Protein AF-A0A844GZ35-F1 (afdb_monomer_lite)

Foldseek 3Di:
DDDDDDDDDDDDDDDDDDDDDDDDDDDDDDDDDDDDDPDPPPPDPVNVCVVDDPVVNLVVLVVVLVVLVVLLVVLLVQLVVLLVVLVVLQVVLPPDDQQDPVVDPDPVVSVVSNVVNVVSNVVSVVSSVVSNVRSVVSNVSSVVSVVVSQVSLVVLVVVLVVVVCVVDVCQCVQLVPPLQLADPLNLSLLSNDPNSSVLSNVSSVVSVVSVVLSPDDSVVSSVVSVVVSCVSPPDDPDDDDPDDDDDDPDPPPDPPDDDLVPDDPVRNVVCVVVPDDD

Structure (mmCIF, N/CA/C/O backbone):
data_AF-A0A844GZ35-F1
#
_entry.id   AF-A0A844GZ35-F1
#
loop_
_atom_site.group_PDB
_atom_site.id
_atom_site.type_symbol
_atom_site.label_atom_id
_atom_site.label_alt_id
_atom_site.label_comp_id
_atom_site.label_asym_id
_atom_site.label_entity_id
_atom_site.label_seq_id
_atom_site.pdbx_PDB_ins_code
_atom_site.Cartn_x
_atom_site.Cartn_y
_atom_site.Cartn_z
_atom_site.occupancy
_atom_site.B_iso_or_equiv
_atom_site.auth_seq_id
_atom_site.auth_comp_id
_atom_site.auth_asym_id
_atom_site.auth_atom_id
_atom_site.pdbx_PDB_model_num
ATOM 1 N N . MET A 1 1 ? 52.529 -53.561 0.728 1.00 40.06 1 MET A N 1
ATOM 2 C CA . MET A 1 1 ? 53.615 -52.584 0.539 1.00 40.06 1 MET A CA 1
ATOM 3 C C . MET A 1 1 ? 53.073 -51.247 1.054 1.00 40.06 1 MET A C 1
ATOM 5 O O . MET A 1 1 ? 52.720 -50.405 0.245 1.00 40.06 1 MET A O 1
ATOM 9 N N . SER A 1 2 ? 52.631 -51.123 2.309 1.00 38.38 2 SER A N 1
ATOM 10 C CA . SER A 1 2 ? 53.328 -51.328 3.599 1.00 38.38 2 SER A CA 1
ATOM 11 C C . SER A 1 2 ? 54.321 -50.204 3.909 1.00 38.38 2 SER A C 1
ATOM 13 O O . SER A 1 2 ? 55.068 -49.826 3.012 1.00 38.38 2 SER A O 1
ATOM 15 N N . ASP A 1 3 ? 54.278 -49.778 5.179 1.00 41.09 3 ASP A N 1
ATOM 16 C CA . ASP A 1 3 ? 55.077 -48.788 5.932 1.00 41.09 3 ASP A CA 1
ATOM 17 C C . ASP A 1 3 ? 54.445 -47.379 5.959 1.00 41.09 3 ASP A C 1
ATOM 19 O O . ASP A 1 3 ? 54.485 -46.653 4.971 1.00 41.09 3 ASP A O 1
ATOM 23 N N . GLU A 1 4 ? 53.701 -46.928 6.982 1.00 42.31 4 GLU A N 1
ATOM 24 C CA . GLU A 1 4 ? 53.695 -47.151 8.450 1.00 42.31 4 GLU A CA 1
ATOM 25 C C . GLU A 1 4 ? 54.889 -46.523 9.193 1.00 42.31 4 GLU A C 1
ATOM 27 O O . GLU A 1 4 ? 56.002 -47.026 9.107 1.00 42.31 4 GLU A O 1
ATOM 32 N N . GLN A 1 5 ? 54.623 -45.404 9.890 1.00 41.25 5 GLN A N 1
ATOM 33 C CA . GLN A 1 5 ? 55.111 -44.993 11.228 1.00 41.25 5 GLN A CA 1
ATOM 34 C C . GLN A 1 5 ? 54.713 -43.516 11.450 1.00 41.25 5 GLN A C 1
ATOM 36 O O . GLN A 1 5 ? 55.177 -42.627 10.744 1.00 41.25 5 GLN A O 1
ATOM 41 N N . GLU A 1 6 ? 53.635 -43.221 12.185 1.00 37.53 6 GLU A N 1
ATOM 42 C CA . GLU A 1 6 ? 53.564 -43.056 13.655 1.00 37.53 6 GLU A CA 1
ATOM 43 C C . GLU A 1 6 ? 54.530 -42.006 14.225 1.00 37.53 6 GLU A C 1
ATOM 45 O O . GLU A 1 6 ? 55.741 -42.178 14.189 1.00 37.53 6 GLU A O 1
ATOM 50 N N . LEU A 1 7 ? 53.977 -40.951 14.833 1.00 35.09 7 LEU A N 1
ATOM 51 C CA . LEU A 1 7 ? 53.997 -40.792 16.292 1.00 35.09 7 LEU A CA 1
ATOM 52 C C . LEU A 1 7 ? 52.935 -39.759 16.719 1.00 35.09 7 LEU A C 1
ATOM 54 O O . LEU A 1 7 ? 52.868 -38.650 16.193 1.00 35.09 7 LEU A O 1
ATOM 58 N N . ALA A 1 8 ? 52.096 -40.173 17.665 1.00 40.62 8 ALA A N 1
ATOM 59 C CA . ALA A 1 8 ? 51.063 -39.392 18.343 1.00 40.62 8 ALA A CA 1
ATOM 60 C C . ALA A 1 8 ? 51.540 -39.043 19.795 1.00 40.62 8 ALA A C 1
ATOM 62 O O . ALA A 1 8 ? 52.751 -38.975 19.994 1.00 40.62 8 ALA A O 1
ATOM 63 N N . PRO A 1 9 ? 50.683 -38.760 20.802 1.00 52.12 9 PRO A N 1
ATOM 64 C CA . PRO A 1 9 ? 50.565 -37.448 21.459 1.00 52.12 9 PRO A CA 1
ATOM 65 C C . PRO A 1 9 ? 50.787 -37.469 23.002 1.00 52.12 9 PRO A C 1
ATOM 67 O O . PRO A 1 9 ? 50.859 -38.527 23.613 1.00 52.12 9 PRO A O 1
ATOM 70 N N . GLU A 1 10 ? 50.798 -36.304 23.660 1.00 34.19 10 GLU A N 1
ATOM 71 C CA . GLU A 1 10 ? 50.572 -36.132 25.118 1.00 34.19 10 GLU A CA 1
ATOM 72 C C . GLU A 1 10 ? 49.546 -34.989 25.285 1.00 34.19 10 GLU A C 1
ATOM 74 O O . GLU A 1 10 ? 49.694 -33.951 24.644 1.00 34.19 10 GLU A O 1
ATOM 79 N N . ALA A 1 11 ? 48.368 -35.148 25.909 1.00 32.75 11 ALA A N 1
ATOM 80 C CA . ALA A 1 11 ? 48.068 -35.449 27.322 1.00 32.75 11 ALA A CA 1
ATOM 81 C C . ALA A 1 11 ? 48.634 -34.371 28.282 1.00 32.75 11 ALA A C 1
ATOM 83 O O . ALA A 1 11 ? 49.818 -34.089 28.249 1.00 32.75 11 ALA A O 1
ATOM 84 N N . GLY A 1 12 ? 47.869 -33.713 29.158 1.00 30.12 12 GLY A N 1
ATOM 85 C CA . GLY A 1 12 ? 46.471 -33.906 29.527 1.00 30.12 12 GLY A CA 1
ATOM 86 C C . GLY A 1 12 ? 45.956 -32.899 30.573 1.00 30.12 12 GLY A C 1
ATOM 87 O O . GLY A 1 12 ? 46.656 -31.964 30.945 1.00 30.12 12 GLY A O 1
ATOM 88 N N . GLN A 1 13 ? 44.728 -33.200 31.024 1.00 31.34 13 GLN A N 1
ATOM 89 C CA . GLN A 1 13 ? 44.029 -32.841 32.280 1.00 31.34 13 GLN A CA 1
ATOM 90 C C . GLN A 1 13 ? 43.718 -31.351 32.535 1.00 31.34 13 GLN A C 1
ATOM 92 O O . GLN A 1 13 ? 44.612 -30.526 32.646 1.00 31.34 13 GLN A O 1
ATOM 97 N N . GLU A 1 14 ? 42.460 -30.882 32.518 1.00 33.00 14 GLU A N 1
ATOM 98 C CA . GLU A 1 14 ? 41.252 -31.265 33.294 1.00 33.00 14 GLU A CA 1
ATOM 99 C C . GLU A 1 14 ? 41.403 -30.975 34.799 1.00 33.00 14 GLU A C 1
ATOM 101 O O . GLU A 1 14 ? 42.238 -31.604 35.433 1.00 33.00 14 GLU A O 1
ATOM 106 N N . VAL A 1 15 ? 40.616 -30.031 35.354 1.00 33.53 15 VAL A N 1
ATOM 107 C CA . VAL A 1 15 ? 39.631 -30.268 36.440 1.00 33.53 15 VAL A CA 1
ATOM 108 C C . VAL A 1 15 ? 38.885 -28.984 36.894 1.00 33.53 15 VAL A C 1
ATOM 110 O O . VAL A 1 15 ? 39.508 -27.971 37.190 1.00 33.53 15 VAL A O 1
ATOM 113 N N . VAL A 1 16 ? 37.547 -29.124 36.985 1.00 32.06 16 VAL A N 1
ATOM 114 C CA . VAL A 1 16 ? 36.554 -28.652 38.001 1.00 32.06 16 VAL A CA 1
ATOM 115 C C . VAL A 1 16 ? 36.448 -27.153 38.357 1.00 32.06 16 VAL A C 1
ATOM 117 O O . VAL A 1 16 ? 37.417 -26.520 38.741 1.00 32.06 16 VAL A O 1
ATOM 120 N N . ALA A 1 17 ? 35.315 -26.468 38.150 1.00 28.69 17 ALA A N 1
ATOM 121 C CA . ALA A 1 17 ? 33.963 -26.586 38.736 1.00 28.69 17 ALA A CA 1
ATOM 122 C C . ALA A 1 17 ? 33.795 -25.955 40.143 1.00 28.69 17 ALA A C 1
ATOM 124 O O . ALA A 1 17 ? 34.387 -26.417 41.109 1.00 28.69 17 ALA A O 1
ATOM 125 N N . ASP A 1 18 ? 32.889 -24.965 40.173 1.00 28.59 18 ASP A N 1
ATOM 126 C CA . ASP A 1 18 ? 31.963 -24.536 41.239 1.00 28.59 18 ASP A CA 1
ATOM 127 C C . ASP A 1 18 ? 32.493 -23.942 42.564 1.00 28.59 18 ASP A C 1
ATOM 129 O O . ASP A 1 18 ? 33.225 -24.593 43.302 1.00 28.59 18 ASP A O 1
ATOM 133 N N . ALA A 1 19 ? 32.044 -22.720 42.896 1.00 30.09 19 ALA A N 1
ATOM 134 C CA . ALA A 1 19 ? 31.401 -22.384 44.180 1.00 30.09 19 ALA A CA 1
ATOM 135 C C . ALA A 1 19 ? 31.157 -20.867 44.346 1.00 30.09 19 ALA A C 1
ATOM 137 O O . ALA A 1 19 ? 31.882 -20.010 43.846 1.00 30.09 19 ALA A O 1
ATOM 138 N N . GLN A 1 20 ? 30.084 -20.580 45.075 1.00 27.53 20 GLN A N 1
ATOM 139 C CA . GLN A 1 20 ? 29.335 -19.336 45.215 1.00 27.53 20 GLN A CA 1
ATOM 140 C C . GLN A 1 20 ? 29.938 -18.274 46.164 1.00 27.53 20 GLN A C 1
ATOM 142 O O . GLN A 1 20 ? 30.692 -18.587 47.076 1.00 27.53 20 GLN A O 1
ATOM 147 N N . ALA A 1 21 ? 29.399 -17.054 46.005 1.00 27.95 21 ALA A N 1
ATOM 148 C CA . ALA A 1 21 ? 29.014 -16.070 47.032 1.00 27.95 21 ALA A CA 1
ATOM 149 C C . ALA A 1 21 ? 30.080 -15.420 47.941 1.00 27.95 21 ALA A C 1
ATOM 151 O O . ALA A 1 21 ? 30.642 -16.052 48.827 1.00 27.95 21 ALA A O 1
ATOM 152 N N . ALA A 1 22 ? 30.174 -14.086 47.853 1.00 29.62 22 ALA A N 1
ATOM 153 C CA . ALA A 1 22 ? 30.313 -13.211 49.021 1.00 29.62 22 ALA A CA 1
ATOM 154 C C . ALA A 1 22 ? 29.845 -11.782 48.689 1.00 29.62 22 ALA A C 1
ATOM 156 O O . ALA A 1 22 ? 30.236 -11.191 47.684 1.00 29.62 22 ALA A O 1
ATOM 157 N N . GLU A 1 23 ? 28.972 -11.266 49.547 1.00 29.34 23 GLU A N 1
ATOM 158 C CA . GLU A 1 23 ? 28.379 -9.933 49.541 1.00 29.34 23 GLU A CA 1
ATOM 159 C C . GLU A 1 23 ? 29.385 -8.815 49.865 1.00 29.34 23 GLU A C 1
ATOM 161 O O . GLU A 1 23 ? 30.316 -8.999 50.643 1.00 29.34 23 GLU A O 1
ATOM 166 N N . GLY A 1 24 ? 29.074 -7.613 49.366 1.00 26.52 24 GLY A N 1
ATOM 167 C CA . GLY A 1 24 ? 29.067 -6.394 50.177 1.00 26.52 24 GLY A CA 1
ATOM 168 C C . GLY A 1 24 ? 30.387 -5.651 50.384 1.00 26.52 24 GLY A C 1
ATOM 169 O O . GLY A 1 24 ? 31.142 -5.956 51.297 1.00 26.52 24 GLY A O 1
ATOM 170 N N . GLN A 1 25 ? 30.548 -4.519 49.689 1.00 29.70 25 GLN A N 1
ATOM 171 C CA . GLN A 1 25 ? 30.988 -3.295 50.368 1.00 29.70 25 GLN A CA 1
ATOM 172 C C . GLN A 1 25 ? 30.603 -2.028 49.598 1.00 29.70 25 GLN A C 1
ATOM 174 O O . GLN A 1 25 ? 31.084 -1.741 48.506 1.00 29.70 25 GLN A O 1
ATOM 179 N N . VAL A 1 26 ? 29.718 -1.269 50.240 1.00 30.27 26 VAL A N 1
ATOM 180 C CA . VAL A 1 26 ? 29.340 0.110 49.942 1.00 30.27 26 VAL A CA 1
ATOM 181 C C . VAL A 1 26 ? 30.535 1.017 50.249 1.00 30.27 26 VAL A C 1
ATOM 183 O O . VAL A 1 26 ? 31.066 0.975 51.360 1.00 30.27 26 VAL A O 1
ATOM 186 N N . LYS A 1 27 ? 30.932 1.866 49.297 1.00 32.00 27 LYS A N 1
ATOM 187 C CA . LYS A 1 27 ? 31.680 3.094 49.586 1.00 32.00 27 LYS A CA 1
ATOM 188 C C . LYS A 1 27 ? 31.046 4.268 48.858 1.00 32.00 27 LYS A C 1
ATOM 190 O O . LYS A 1 27 ? 31.194 4.446 47.656 1.00 32.00 27 LYS A O 1
ATOM 195 N N . ASP A 1 28 ? 30.332 5.017 49.679 1.00 29.22 28 ASP A N 1
ATOM 196 C CA . ASP A 1 28 ? 29.976 6.416 49.557 1.00 29.22 28 ASP A CA 1
ATOM 197 C C . ASP A 1 28 ? 31.207 7.269 49.199 1.00 29.22 28 ASP A C 1
ATOM 199 O O . ASP A 1 28 ? 32.216 7.240 49.910 1.00 29.22 28 ASP A O 1
ATOM 203 N N . GLN A 1 29 ? 31.128 8.001 48.088 1.00 31.69 29 GLN A N 1
ATOM 204 C CA . GLN A 1 29 ? 31.911 9.211 47.849 1.00 31.69 29 GLN A CA 1
ATOM 205 C C . GLN A 1 29 ? 31.022 10.229 47.139 1.00 31.69 29 GLN A C 1
ATOM 207 O O . GLN A 1 29 ? 30.899 10.255 45.917 1.00 31.69 29 GLN A O 1
ATOM 212 N N . THR A 1 30 ? 30.408 11.067 47.963 1.00 26.38 30 THR A N 1
ATOM 213 C CA . THR A 1 30 ? 29.917 12.399 47.636 1.00 26.38 30 THR A CA 1
ATOM 214 C C . THR A 1 30 ? 31.029 13.210 46.972 1.00 26.38 30 THR A C 1
ATOM 216 O O . THR A 1 30 ? 32.065 13.471 47.583 1.00 26.38 30 THR A O 1
ATOM 219 N N . ALA A 1 31 ? 30.798 13.632 45.734 1.00 30.70 31 ALA A N 1
ATOM 220 C CA . ALA A 1 31 ? 31.468 14.774 45.135 1.00 30.70 31 ALA A CA 1
ATOM 221 C C . ALA A 1 31 ? 30.366 15.734 44.684 1.00 30.70 31 ALA A C 1
ATOM 223 O O . ALA A 1 31 ? 29.661 15.484 43.709 1.00 30.70 31 ALA A O 1
ATOM 224 N N . GLU A 1 32 ? 30.180 16.788 45.473 1.00 32.50 32 GLU A N 1
ATOM 225 C CA . GLU A 1 32 ? 29.513 18.004 45.032 1.00 32.50 32 GLU A CA 1
ATOM 226 C C . GLU A 1 32 ? 30.342 18.598 43.889 1.00 32.50 32 GLU A C 1
ATOM 228 O O . GLU A 1 32 ? 31.521 18.894 44.075 1.00 32.50 32 GLU A O 1
ATOM 233 N N . ASP A 1 33 ? 29.728 18.792 42.725 1.00 29.11 33 ASP A N 1
ATOM 234 C CA . ASP A 1 33 ? 30.135 19.869 41.832 1.00 29.11 33 ASP A CA 1
ATOM 235 C C . ASP A 1 33 ? 28.875 20.543 41.290 1.00 29.11 33 ASP A C 1
ATOM 237 O O . ASP A 1 33 ? 28.073 19.957 40.558 1.00 29.11 33 ASP A O 1
ATOM 241 N N . GLN A 1 34 ? 28.670 21.772 41.752 1.00 34.56 34 GLN A N 1
ATOM 242 C CA . GLN A 1 34 ? 27.693 22.695 41.212 1.00 34.56 34 GLN A CA 1
ATOM 243 C C . GLN A 1 34 ? 28.255 23.236 39.903 1.00 34.56 34 GLN A C 1
ATOM 245 O O . GLN A 1 34 ? 29.207 24.012 39.909 1.00 34.56 34 GLN A O 1
ATOM 250 N N . THR A 1 35 ? 27.616 22.912 38.786 1.00 28.70 35 THR A N 1
ATOM 251 C CA . THR A 1 35 ? 27.688 23.764 37.600 1.00 28.70 35 THR A CA 1
ATOM 252 C C . THR A 1 35 ? 26.280 24.156 37.193 1.00 28.70 35 THR A C 1
ATOM 254 O O . THR A 1 35 ? 25.503 23.377 36.651 1.00 28.70 35 THR A O 1
ATOM 257 N N . ASP A 1 36 ? 25.970 25.397 37.556 1.00 40.66 36 ASP A N 1
ATOM 258 C CA . ASP A 1 36 ? 24.891 26.209 37.024 1.00 40.66 36 ASP A CA 1
ATOM 259 C C . ASP A 1 36 ? 25.068 26.301 35.503 1.00 40.66 36 ASP A C 1
ATOM 261 O O . ASP A 1 36 ? 26.089 26.775 34.995 1.00 40.66 36 ASP A O 1
ATOM 265 N N . GLY A 1 37 ? 24.102 25.750 34.785 1.00 32.12 37 GLY A N 1
ATOM 266 C CA . GLY A 1 37 ? 24.110 25.613 33.341 1.00 32.12 37 GLY A CA 1
ATOM 267 C C . GLY A 1 37 ? 22.676 25.467 32.882 1.00 32.12 37 GLY A C 1
ATOM 268 O O . GLY A 1 37 ? 22.205 24.358 32.656 1.00 32.12 37 GLY A O 1
ATOM 269 N N . GLU A 1 38 ? 21.983 26.600 32.793 1.00 44.34 38 GLU A N 1
ATOM 270 C CA . GLU A 1 38 ? 20.655 26.722 32.202 1.00 44.34 38 GLU A CA 1
ATOM 271 C C . GLU A 1 38 ? 20.724 26.297 30.725 1.00 44.34 38 GLU A C 1
ATOM 273 O O . GLU A 1 38 ? 20.999 27.088 29.821 1.00 44.34 38 GLU A O 1
ATOM 278 N N . GLN A 1 39 ? 20.557 24.995 30.492 1.00 37.84 39 GLN A N 1
ATOM 279 C CA . GLN A 1 39 ? 20.203 24.439 29.196 1.00 37.84 39 GLN A CA 1
ATOM 280 C C . GLN A 1 39 ? 18.684 24.564 29.035 1.00 37.84 39 GLN A C 1
ATOM 282 O O . GLN A 1 39 ? 17.955 24.355 30.004 1.00 37.84 39 GLN A O 1
ATOM 287 N N . PRO A 1 40 ? 18.177 24.900 27.838 1.00 44.78 40 PRO A N 1
ATOM 288 C CA . PRO A 1 40 ? 16.746 24.841 27.600 1.00 44.78 40 PRO A CA 1
ATOM 289 C C . PRO A 1 40 ? 16.291 23.395 27.811 1.00 44.78 40 PRO A C 1
ATOM 291 O O . PRO A 1 40 ? 16.909 22.486 27.257 1.00 44.78 40 PRO A O 1
ATOM 294 N N . ASP A 1 41 ? 15.222 23.203 28.587 1.00 48.06 41 ASP A N 1
ATOM 295 C CA . ASP A 1 41 ? 14.501 21.935 28.719 1.00 48.06 41 ASP A CA 1
ATOM 296 C C . ASP A 1 41 ? 13.992 21.482 27.335 1.00 48.06 41 ASP A C 1
ATOM 298 O O . ASP A 1 41 ? 12.830 21.674 26.964 1.00 48.06 41 ASP A O 1
ATOM 302 N N . GLU A 1 42 ? 14.856 20.864 26.531 1.00 51.66 42 GLU A N 1
ATOM 303 C CA . GLU A 1 42 ? 14.425 19.945 25.487 1.00 51.66 42 GLU A CA 1
ATOM 304 C C . GLU A 1 42 ? 13.986 18.657 26.180 1.00 51.66 42 GLU A C 1
ATOM 306 O O . GLU A 1 42 ? 14.703 17.660 26.225 1.00 51.66 42 GLU A O 1
ATOM 311 N N . GLU A 1 43 ? 12.775 18.692 26.744 1.00 54.03 43 GLU A N 1
ATOM 312 C CA . GLU A 1 43 ? 12.067 17.480 27.140 1.00 54.03 43 GLU A CA 1
ATOM 313 C C . GLU A 1 43 ? 12.125 16.480 25.985 1.00 54.03 43 GLU A C 1
ATOM 315 O O . GLU A 1 43 ? 11.677 16.773 24.861 1.00 54.03 43 GLU A O 1
ATOM 320 N N . SER A 1 44 ? 12.668 15.299 26.284 1.00 68.31 44 SER A N 1
ATOM 321 C CA . SER A 1 44 ? 12.725 14.193 25.337 1.00 68.31 44 SER A CA 1
ATOM 322 C C . SER A 1 44 ? 11.318 13.875 24.820 1.00 68.31 44 SER A C 1
ATOM 324 O O . SER A 1 44 ? 10.323 14.013 25.539 1.00 68.31 44 SER A O 1
ATOM 326 N N . GLU A 1 45 ? 11.212 13.424 23.568 1.00 67.75 45 GLU A N 1
ATOM 327 C CA . GLU A 1 45 ? 9.929 13.006 22.981 1.00 67.75 45 GLU A CA 1
ATOM 328 C C . GLU A 1 45 ? 9.191 11.995 23.881 1.00 67.75 45 GLU A C 1
ATOM 330 O O . GLU A 1 45 ? 7.967 12.038 23.992 1.00 67.75 45 GLU A O 1
ATOM 335 N N . ASP A 1 46 ? 9.919 11.145 24.613 1.00 62.44 46 ASP A N 1
ATOM 336 C CA . ASP A 1 46 ? 9.340 10.189 25.560 1.00 62.44 46 ASP A CA 1
ATOM 337 C C . ASP A 1 46 ? 8.768 10.827 26.838 1.00 62.44 46 ASP A C 1
ATOM 339 O O . ASP A 1 46 ? 7.787 10.319 27.389 1.00 62.44 46 ASP A O 1
ATOM 343 N N . GLU A 1 47 ? 9.312 11.948 27.313 1.00 62.72 47 GLU A N 1
ATOM 344 C CA . GLU A 1 47 ? 8.735 12.693 28.440 1.00 62.72 47 GLU A CA 1
ATOM 345 C C . GLU A 1 47 ? 7.487 13.475 28.029 1.00 62.72 47 GLU A C 1
ATOM 347 O O . GLU A 1 47 ? 6.482 13.432 28.748 1.00 62.72 47 GLU A O 1
ATOM 352 N N . LYS A 1 48 ? 7.489 14.080 26.835 1.00 67.00 48 LYS A N 1
ATOM 353 C CA . LYS A 1 48 ? 6.291 14.711 26.254 1.00 67.00 48 LYS A CA 1
ATOM 354 C C . LYS A 1 48 ? 5.171 13.688 26.068 1.00 67.00 48 LYS A C 1
ATOM 356 O O . LYS A 1 48 ? 4.044 13.912 26.510 1.00 67.00 48 LYS A O 1
ATOM 361 N N . ARG A 1 49 ? 5.502 12.497 25.551 1.00 65.00 49 ARG A N 1
ATOM 362 C CA . ARG A 1 49 ? 4.577 11.354 25.414 1.00 65.00 49 ARG A CA 1
ATOM 363 C C . ARG A 1 49 ? 3.903 10.949 26.721 1.00 65.00 49 ARG A C 1
ATOM 365 O O . ARG A 1 49 ? 2.752 10.522 26.696 1.00 65.00 49 ARG A O 1
ATOM 372 N N . ARG A 1 50 ? 4.595 11.055 27.859 1.00 63.88 50 ARG A N 1
ATOM 373 C CA . ARG A 1 50 ? 4.045 10.689 29.177 1.00 63.88 50 ARG A CA 1
ATOM 374 C C . ARG A 1 50 ? 3.099 11.745 29.748 1.00 63.88 50 ARG A C 1
ATOM 376 O O . ARG A 1 50 ? 2.234 11.391 30.546 1.00 63.88 50 ARG A O 1
ATOM 383 N N . LYS A 1 51 ? 3.256 13.013 29.354 1.00 70.19 51 LYS A N 1
ATOM 384 C CA . LYS A 1 51 ? 2.436 14.143 29.825 1.00 70.19 51 LYS A CA 1
ATOM 385 C C . LYS A 1 51 ? 1.191 14.391 28.963 1.00 70.19 51 LYS A C 1
ATOM 387 O O . LYS A 1 51 ? 0.251 15.028 29.432 1.00 70.19 51 LYS A O 1
ATOM 392 N N . GLU A 1 52 ? 1.162 13.868 27.739 1.00 76.31 52 GLU A N 1
ATOM 393 C CA . GLU A 1 52 ? 0.030 13.986 26.813 1.00 76.31 52 GLU A CA 1
ATOM 394 C C . GLU A 1 52 ? -1.223 13.223 27.265 1.00 76.31 52 GLU A C 1
ATOM 396 O O . GLU A 1 52 ? -1.183 12.084 27.752 1.00 76.31 52 GLU A O 1
ATOM 401 N N . SER A 1 53 ? -2.385 13.825 27.003 1.00 83.00 53 SER A N 1
ATOM 402 C CA . SER A 1 53 ? -3.669 13.161 27.202 1.00 83.00 53 SER A CA 1
ATOM 403 C C . SER A 1 53 ? -3.817 11.940 26.280 1.00 83.00 53 SER A C 1
ATOM 405 O O . SER A 1 53 ? -3.245 11.864 25.192 1.00 83.00 53 SER A O 1
ATOM 407 N N . ALA A 1 54 ? -4.645 10.967 26.677 1.00 78.88 54 ALA A N 1
ATOM 408 C CA . ALA A 1 54 ? -4.906 9.778 25.855 1.00 78.88 54 ALA A CA 1
ATOM 409 C C . ALA A 1 54 ? -5.443 10.119 24.449 1.00 78.88 54 ALA A C 1
ATOM 411 O O . ALA A 1 54 ? -5.228 9.360 23.508 1.00 78.88 54 ALA A O 1
ATOM 412 N N . LYS A 1 55 ? -6.127 11.261 24.301 1.00 80.25 55 LYS A N 1
ATOM 413 C CA . LYS A 1 55 ? -6.628 11.741 23.012 1.00 80.25 55 LYS A CA 1
ATOM 414 C C . LYS A 1 55 ? -5.496 12.267 22.125 1.00 80.25 55 LYS A C 1
ATOM 416 O O . LYS A 1 55 ? -5.412 11.857 20.975 1.00 80.25 55 LYS A O 1
ATOM 421 N N . GLU A 1 56 ? -4.615 13.109 22.660 1.00 86.81 56 GLU A N 1
ATOM 422 C CA . GLU A 1 56 ? -3.473 13.660 21.909 1.00 86.81 56 GLU A CA 1
ATOM 423 C C . GLU A 1 56 ? -2.533 12.558 21.419 1.00 86.81 56 GLU A C 1
ATOM 425 O O . GLU A 1 56 ? -2.138 12.566 20.254 1.00 86.81 56 GLU A O 1
ATOM 430 N N . ARG A 1 57 ? -2.266 11.549 22.261 1.00 82.44 57 ARG A N 1
ATOM 431 C CA . ARG A 1 57 ? -1.472 10.377 21.863 1.00 82.44 57 ARG A CA 1
ATOM 432 C C . ARG A 1 57 ? -2.080 9.654 20.660 1.00 82.44 57 ARG A C 1
ATOM 434 O O . ARG A 1 57 ? -1.376 9.381 19.692 1.00 82.44 57 ARG A O 1
ATOM 441 N N . ARG A 1 58 ? -3.393 9.394 20.693 1.00 80.75 58 ARG A N 1
ATOM 442 C CA . ARG A 1 58 ? -4.116 8.736 19.590 1.00 80.75 58 ARG A CA 1
ATOM 443 C C . ARG A 1 58 ? -4.098 9.574 18.313 1.00 80.75 58 ARG A C 1
ATOM 445 O O . ARG A 1 58 ? -3.831 9.034 17.243 1.00 80.75 58 ARG A O 1
ATOM 452 N N . ASP A 1 59 ? -4.346 10.879 18.420 1.00 87.81 59 ASP A N 1
ATOM 453 C CA . ASP A 1 59 ? -4.360 11.789 17.270 1.00 87.81 59 ASP A CA 1
ATOM 454 C C . ASP A 1 59 ? -2.968 11.877 16.612 1.00 87.81 59 ASP A C 1
ATOM 456 O O . ASP A 1 59 ? -2.856 11.817 15.383 1.00 87.81 59 ASP A O 1
ATOM 460 N N . ARG A 1 60 ? -1.891 11.930 17.409 1.00 88.56 60 ARG A N 1
ATOM 461 C CA . ARG A 1 60 ? -0.511 11.901 16.901 1.00 88.56 60 ARG A CA 1
ATOM 462 C C . ARG A 1 60 ? -0.186 10.581 16.215 1.00 88.56 60 ARG A C 1
ATOM 464 O O . ARG A 1 60 ? 0.341 10.597 15.104 1.00 88.56 60 ARG A O 1
ATOM 471 N N . ASP A 1 61 ? -0.478 9.452 16.854 1.00 86.50 61 ASP A N 1
ATOM 472 C CA . ASP A 1 61 ? -0.163 8.138 16.293 1.00 86.50 61 ASP A CA 1
ATOM 473 C C . ASP A 1 61 ? -0.921 7.907 14.978 1.00 86.50 61 ASP A C 1
ATOM 475 O O . ASP A 1 61 ? -0.365 7.377 14.015 1.00 86.50 61 ASP A O 1
ATOM 479 N N . LYS A 1 62 ? -2.167 8.389 14.893 1.00 88.69 62 LYS A N 1
ATOM 480 C CA . LYS A 1 62 ? -2.955 8.399 13.658 1.00 88.69 62 LYS A CA 1
ATOM 481 C C . LYS A 1 62 ? -2.303 9.246 12.568 1.00 88.69 62 LYS A C 1
ATOM 483 O O . LYS A 1 62 ? -2.166 8.784 11.437 1.00 88.69 62 LYS A O 1
ATOM 488 N N . ALA A 1 63 ? -1.866 10.461 12.898 1.00 92.50 63 ALA A N 1
ATOM 489 C CA . ALA A 1 63 ? -1.154 11.323 11.957 1.00 92.50 63 ALA A CA 1
ATOM 490 C C . ALA A 1 63 ? 0.186 10.712 11.511 1.00 92.50 63 ALA A C 1
ATOM 492 O O . ALA A 1 63 ? 0.595 10.873 10.362 1.00 92.50 63 ALA A O 1
ATOM 493 N N . TYR A 1 64 ? 0.876 9.997 12.400 1.00 91.94 64 TYR A N 1
ATOM 494 C CA . TYR A 1 64 ? 2.113 9.296 12.073 1.00 91.94 64 TYR A CA 1
ATOM 495 C C . TYR A 1 64 ? 1.873 8.119 11.120 1.00 91.94 64 TYR A C 1
ATOM 497 O O . TYR A 1 64 ? 2.519 8.051 10.077 1.00 91.94 64 TYR A O 1
ATOM 505 N N . LYS A 1 65 ? 0.880 7.264 11.398 1.00 90.94 65 LYS A N 1
ATOM 506 C CA . LYS A 1 65 ? 0.463 6.196 10.474 1.00 90.94 65 LYS A CA 1
ATOM 507 C C . LYS A 1 65 ? 0.045 6.736 9.109 1.00 90.94 65 LYS A C 1
ATOM 509 O O . LYS A 1 65 ? 0.405 6.154 8.093 1.00 90.94 65 LYS A O 1
ATOM 514 N N . GLN A 1 66 ? -0.698 7.845 9.073 1.00 92.88 66 GLN A N 1
ATOM 515 C CA . GLN A 1 66 ? -1.110 8.455 7.808 1.00 92.88 66 GLN A CA 1
ATOM 516 C C . GLN A 1 66 ? 0.101 8.902 6.983 1.00 92.88 66 GLN A C 1
ATOM 518 O O . GLN A 1 66 ? 0.157 8.605 5.796 1.00 92.88 66 GLN A O 1
ATOM 523 N N . ARG A 1 67 ? 1.096 9.535 7.617 1.00 95.56 67 ARG A N 1
ATOM 524 C CA . ARG A 1 67 ? 2.343 9.916 6.940 1.00 95.56 67 ARG A CA 1
ATOM 525 C C . ARG A 1 67 ? 3.081 8.710 6.368 1.00 95.56 67 ARG A C 1
ATOM 527 O O . ARG A 1 67 ? 3.469 8.758 5.210 1.00 95.56 67 ARG A O 1
ATOM 534 N N . LEU A 1 68 ? 3.201 7.621 7.129 1.00 94.44 68 LEU A N 1
ATOM 535 C CA . LEU A 1 68 ? 3.826 6.387 6.636 1.00 94.44 68 LEU A CA 1
ATOM 536 C C . LEU A 1 68 ? 3.103 5.813 5.413 1.00 94.44 68 LEU A C 1
ATOM 538 O O . LEU A 1 68 ? 3.758 5.392 4.464 1.00 94.44 68 LEU A O 1
ATOM 542 N N . ARG A 1 69 ? 1.764 5.828 5.403 1.00 93.06 69 ARG A N 1
ATOM 543 C CA . ARG A 1 69 ? 0.969 5.392 4.243 1.00 93.06 69 ARG A CA 1
ATOM 544 C C . ARG A 1 69 ? 1.192 6.282 3.029 1.00 93.06 69 ARG A C 1
ATOM 546 O O . ARG A 1 69 ? 1.434 5.775 1.940 1.00 93.06 69 ARG A O 1
ATOM 553 N N . ASP A 1 70 ? 1.150 7.597 3.222 1.00 95.75 70 ASP A N 1
ATOM 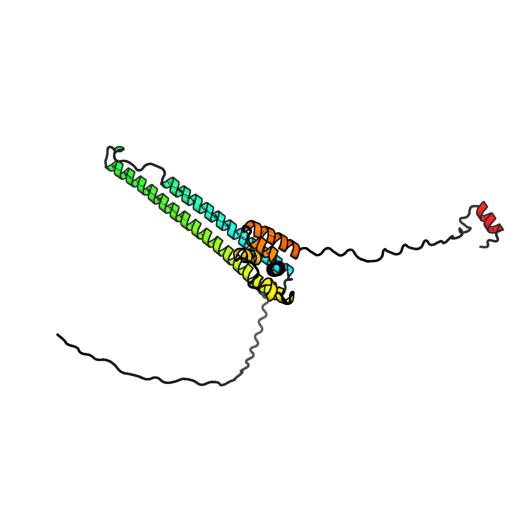554 C CA . ASP A 1 70 ? 1.370 8.562 2.143 1.00 95.75 70 ASP A CA 1
ATOM 555 C C . ASP A 1 70 ? 2.794 8.421 1.562 1.00 95.75 70 ASP A C 1
ATOM 557 O O . ASP A 1 70 ? 2.989 8.471 0.344 1.00 95.75 70 ASP A O 1
ATOM 561 N N . GLU A 1 71 ? 3.790 8.186 2.423 1.00 95.81 71 GLU A N 1
ATOM 562 C CA . GLU A 1 71 ? 5.178 7.910 2.040 1.00 95.81 71 GLU A CA 1
ATOM 563 C C . GLU A 1 71 ? 5.301 6.591 1.265 1.00 95.81 71 GLU A C 1
ATOM 565 O O . GLU A 1 71 ? 5.889 6.587 0.178 1.00 95.81 71 GLU A O 1
ATOM 570 N N . ALA A 1 72 ? 4.682 5.506 1.743 1.00 95.19 72 ALA A N 1
ATOM 571 C CA . ALA A 1 72 ? 4.632 4.218 1.049 1.00 95.19 72 ALA A CA 1
ATOM 572 C C . ALA A 1 72 ? 3.987 4.339 -0.341 1.00 95.19 72 ALA A C 1
ATOM 574 O O . ALA A 1 72 ? 4.558 3.885 -1.334 1.00 95.19 72 ALA A O 1
ATOM 575 N N . ASP A 1 73 ? 2.845 5.022 -0.443 1.00 96.00 73 ASP A N 1
ATOM 576 C CA . ASP A 1 73 ? 2.149 5.262 -1.709 1.00 96.00 73 ASP A CA 1
ATOM 577 C C . ASP A 1 73 ? 2.993 6.101 -2.673 1.00 96.00 73 ASP A C 1
ATOM 579 O O . ASP A 1 73 ? 3.038 5.834 -3.878 1.00 96.00 73 ASP A O 1
ATOM 583 N N . SER A 1 74 ? 3.690 7.119 -2.162 1.00 97.31 74 SER A N 1
ATOM 584 C CA . SER A 1 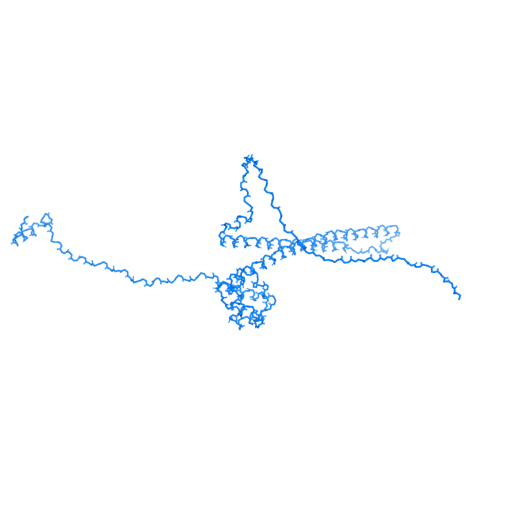74 ? 4.598 7.933 -2.972 1.00 97.31 74 SER A CA 1
ATOM 585 C C . SER A 1 74 ? 5.793 7.122 -3.489 1.00 97.31 74 SER A C 1
ATOM 587 O O . SER A 1 74 ? 6.201 7.292 -4.638 1.00 97.31 74 SER A O 1
ATOM 589 N N . ALA A 1 75 ? 6.339 6.216 -2.672 1.00 95.81 75 ALA A N 1
ATOM 590 C CA . ALA A 1 75 ? 7.429 5.323 -3.050 1.00 95.81 75 ALA A CA 1
ATOM 591 C C . ALA A 1 75 ? 6.974 4.302 -4.103 1.00 95.81 75 ALA A C 1
ATOM 593 O O . ALA A 1 75 ? 7.643 4.139 -5.122 1.00 95.81 75 ALA A O 1
ATOM 594 N N . ARG A 1 76 ? 5.782 3.711 -3.940 1.00 96.44 76 ARG A N 1
ATOM 595 C CA . ARG A 1 76 ? 5.162 2.822 -4.940 1.00 96.44 76 ARG A CA 1
ATOM 596 C C . ARG A 1 76 ? 4.990 3.517 -6.293 1.00 96.44 76 ARG A C 1
ATOM 598 O O . ARG A 1 76 ? 5.422 2.982 -7.307 1.00 96.44 76 ARG A O 1
ATOM 605 N N . LYS A 1 77 ? 4.464 4.746 -6.316 1.00 96.44 77 LYS A N 1
ATOM 606 C CA . LYS A 1 77 ? 4.325 5.522 -7.565 1.00 96.44 77 LYS A CA 1
ATOM 607 C C . LYS A 1 77 ? 5.670 5.789 -8.240 1.00 96.44 77 LYS A C 1
ATOM 609 O O . LYS A 1 77 ? 5.787 5.610 -9.448 1.00 96.44 77 LYS A O 1
ATOM 614 N N . ARG A 1 78 ? 6.698 6.169 -7.472 1.00 95.00 78 ARG A N 1
ATOM 615 C CA . ARG A 1 78 ? 8.060 6.356 -8.004 1.00 95.00 78 ARG A CA 1
ATOM 616 C C . ARG A 1 78 ? 8.638 5.054 -8.565 1.00 95.00 78 ARG A C 1
ATOM 618 O O . ARG A 1 78 ? 9.303 5.086 -9.600 1.00 95.00 78 ARG A O 1
ATOM 625 N N . ALA A 1 79 ? 8.364 3.917 -7.922 1.00 95.00 79 ALA A N 1
ATOM 626 C CA . ALA A 1 79 ? 8.755 2.604 -8.426 1.00 95.00 79 ALA A CA 1
ATOM 627 C C . ALA A 1 79 ? 8.080 2.282 -9.769 1.00 95.00 79 ALA A C 1
ATOM 629 O O . ALA A 1 79 ? 8.771 1.904 -10.716 1.00 95.00 79 ALA A O 1
ATOM 630 N N . ASP A 1 80 ? 6.766 2.495 -9.872 1.00 94.62 80 ASP A N 1
ATOM 631 C CA . ASP A 1 80 ? 5.994 2.264 -11.099 1.00 94.62 80 ASP A CA 1
ATOM 632 C C . ASP A 1 80 ? 6.475 3.169 -12.248 1.00 94.62 80 ASP A C 1
ATOM 634 O O . ASP A 1 80 ? 6.635 2.731 -13.390 1.00 94.62 80 ASP A O 1
ATOM 638 N N . GLU A 1 81 ? 6.770 4.439 -11.957 1.00 94.44 81 GLU A N 1
ATOM 639 C CA . GLU A 1 81 ? 7.345 5.378 -12.925 1.00 94.44 81 GLU A CA 1
ATOM 640 C C . GLU A 1 81 ? 8.734 4.935 -13.406 1.00 94.44 81 GLU A C 1
ATOM 642 O O . GLU A 1 81 ? 9.039 5.015 -14.602 1.00 94.44 81 GLU A O 1
ATOM 647 N N . ALA A 1 82 ? 9.583 4.446 -12.498 1.00 92.25 82 ALA A N 1
ATOM 648 C CA . ALA A 1 82 ? 10.906 3.932 -12.835 1.00 92.25 82 ALA A CA 1
ATOM 649 C C . ALA A 1 82 ? 10.830 2.646 -13.678 1.00 92.25 82 ALA A C 1
ATOM 651 O O . ALA A 1 82 ? 11.610 2.483 -14.622 1.00 92.25 82 ALA A O 1
ATOM 652 N N . GLU A 1 83 ? 9.866 1.768 -13.401 1.00 93.62 83 GLU A N 1
ATOM 653 C CA . GLU A 1 83 ? 9.602 0.565 -14.193 1.00 93.62 83 GLU A CA 1
ATOM 654 C C . GLU A 1 83 ? 9.070 0.912 -15.590 1.00 93.62 83 GLU A C 1
ATOM 656 O O . GLU A 1 83 ? 9.604 0.430 -16.589 1.00 93.62 83 GLU A O 1
ATOM 661 N N . SER A 1 84 ? 8.121 1.843 -15.688 1.00 94.25 84 SER A N 1
ATOM 662 C CA . SER A 1 84 ? 7.632 2.368 -16.969 1.00 94.25 84 SER A CA 1
ATOM 663 C C . SER A 1 84 ? 8.761 3.009 -17.789 1.00 94.25 84 SER A C 1
ATOM 665 O O . SER A 1 84 ? 8.915 2.751 -18.989 1.00 94.25 84 SER A O 1
ATOM 667 N N . ARG A 1 85 ? 9.648 3.779 -17.138 1.00 93.94 85 ARG A N 1
ATOM 668 C CA . ARG A 1 85 ? 10.861 4.308 -17.776 1.00 93.94 85 ARG A CA 1
ATOM 669 C C . ARG A 1 85 ? 11.756 3.174 -18.275 1.00 93.94 85 ARG A C 1
ATOM 671 O O . ARG A 1 85 ? 12.183 3.223 -19.430 1.00 93.94 85 ARG A O 1
ATOM 678 N N . ARG A 1 86 ? 12.026 2.154 -17.458 1.00 92.81 86 ARG A N 1
ATOM 679 C CA . ARG A 1 86 ? 12.817 0.978 -17.854 1.00 92.81 86 ARG A CA 1
ATOM 680 C C . ARG A 1 86 ? 12.230 0.307 -19.095 1.00 92.81 86 ARG A C 1
ATOM 682 O O . ARG A 1 86 ? 12.963 0.044 -20.046 1.00 92.81 86 ARG A O 1
ATOM 689 N N . GLU A 1 87 ? 10.924 0.066 -19.117 1.00 92.62 87 GLU A N 1
ATOM 690 C CA . GLU A 1 87 ? 10.240 -0.523 -20.271 1.00 92.62 87 GLU A CA 1
ATOM 691 C C . GLU A 1 87 ? 10.364 0.348 -21.522 1.00 92.62 87 GLU A C 1
ATOM 693 O O . GLU A 1 87 ? 10.617 -0.170 -22.612 1.00 92.62 87 GLU A O 1
ATOM 698 N N . SER A 1 88 ? 10.246 1.671 -21.376 1.00 92.56 88 SER A N 1
ATOM 699 C CA . SER A 1 88 ? 10.411 2.605 -22.492 1.00 92.56 88 SER A CA 1
ATOM 700 C C . SER A 1 88 ? 11.831 2.576 -23.073 1.00 92.56 88 SER A C 1
ATOM 702 O O . SER A 1 88 ? 11.984 2.578 -24.294 1.00 92.56 88 SER A O 1
ATOM 704 N N . ILE A 1 89 ? 12.858 2.461 -22.222 1.00 90.81 89 ILE A N 1
ATOM 705 C CA . ILE A 1 89 ? 14.267 2.363 -22.627 1.00 90.81 89 ILE A CA 1
ATOM 706 C C . ILE A 1 89 ? 14.521 1.046 -23.362 1.00 90.81 89 ILE A C 1
ATOM 708 O O . ILE A 1 89 ? 15.122 1.049 -24.436 1.00 90.81 89 ILE A O 1
ATOM 712 N N . ILE A 1 90 ? 14.030 -0.075 -22.821 1.00 88.81 90 ILE A N 1
ATOM 713 C CA . ILE A 1 90 ? 14.142 -1.389 -23.472 1.00 88.81 90 ILE A CA 1
ATOM 714 C C . ILE A 1 90 ? 13.463 -1.348 -24.839 1.00 88.81 90 ILE A C 1
ATOM 716 O O . ILE A 1 90 ? 14.053 -1.770 -25.832 1.00 88.81 90 ILE A O 1
ATOM 720 N N . ARG A 1 91 ? 12.244 -0.799 -24.902 1.00 90.06 91 ARG A N 1
ATOM 721 C CA . ARG A 1 91 ? 11.497 -0.668 -26.152 1.00 90.06 91 ARG A CA 1
ATOM 722 C C . ARG A 1 91 ? 12.270 0.169 -27.161 1.00 90.06 91 ARG A C 1
ATOM 724 O O . ARG A 1 91 ? 12.407 -0.275 -28.292 1.00 90.06 91 ARG A O 1
ATOM 731 N N . ALA A 1 92 ? 12.789 1.331 -26.763 1.00 85.56 92 ALA A N 1
ATOM 732 C CA . ALA A 1 92 ? 13.581 2.205 -27.628 1.00 85.56 92 ALA A CA 1
ATOM 733 C C . ALA A 1 92 ? 14.853 1.510 -28.145 1.00 85.56 92 ALA A C 1
ATOM 735 O O . ALA A 1 92 ? 15.148 1.595 -29.331 1.00 85.56 92 ALA A O 1
ATOM 736 N N . GLY A 1 93 ? 15.557 0.760 -27.292 1.00 84.06 93 GLY A N 1
ATOM 737 C CA . GLY A 1 93 ? 16.749 -0.007 -27.675 1.00 84.06 93 GLY A CA 1
ATOM 738 C C . GLY A 1 93 ? 16.491 -1.203 -28.593 1.00 84.06 93 GLY A C 1
ATOM 739 O O . GLY A 1 93 ? 17.425 -1.721 -29.199 1.00 84.06 93 GLY A O 1
ATOM 740 N N . GLN A 1 94 ? 15.239 -1.654 -28.688 1.00 82.19 94 GLN A N 1
ATOM 741 C CA . GLN A 1 94 ? 14.796 -2.702 -29.611 1.00 82.19 94 GLN A CA 1
ATOM 742 C C . GLN A 1 94 ? 14.198 -2.133 -30.906 1.00 82.19 94 GLN A C 1
ATOM 744 O O . GLN A 1 94 ? 13.833 -2.905 -31.793 1.00 82.19 94 GLN A O 1
ATOM 749 N N . GLN A 1 95 ? 14.064 -0.807 -31.031 1.00 78.69 95 GLN A N 1
ATOM 750 C CA . GLN A 1 95 ? 13.582 -0.200 -32.267 1.00 78.69 95 GLN A CA 1
ATOM 751 C C . GLN A 1 95 ? 14.660 -0.275 -33.350 1.00 78.69 95 GLN A C 1
ATOM 753 O O . GLN A 1 95 ? 15.798 0.137 -33.147 1.00 78.69 95 GLN A O 1
ATOM 758 N N . GLY A 1 96 ? 14.267 -0.770 -34.523 1.00 77.44 96 GLY A N 1
ATOM 759 C CA . GLY A 1 96 ? 15.143 -0.933 -35.680 1.00 77.44 96 GLY A CA 1
ATOM 760 C C . GLY A 1 96 ? 15.482 -2.395 -35.957 1.00 77.44 96 GLY A C 1
ATOM 761 O O . GLY A 1 96 ? 15.722 -3.195 -35.055 1.00 77.44 96 GLY A O 1
ATOM 762 N N . GLU A 1 97 ? 15.482 -2.754 -37.237 1.00 84.75 97 GLU A N 1
ATOM 763 C CA . GLU A 1 97 ? 15.878 -4.088 -37.675 1.00 84.75 97 GLU A CA 1
ATOM 764 C C . GLU A 1 97 ? 17.407 -4.215 -37.640 1.00 84.75 97 GLU A C 1
ATOM 766 O O . GLU A 1 97 ? 18.125 -3.268 -37.966 1.00 84.75 97 GLU A O 1
ATOM 771 N N . ALA A 1 98 ? 17.914 -5.381 -37.230 1.00 90.06 98 ALA A N 1
ATOM 772 C CA . ALA A 1 98 ? 19.351 -5.628 -37.221 1.00 90.06 98 ALA A CA 1
ATOM 773 C C . ALA A 1 98 ? 19.925 -5.460 -38.645 1.00 90.06 98 ALA A C 1
ATOM 775 O O . ALA A 1 98 ? 19.342 -6.015 -39.585 1.00 90.06 98 ALA A O 1
ATOM 776 N N . PRO A 1 99 ? 21.059 -4.745 -38.824 1.00 91.19 99 PRO A N 1
ATOM 777 C CA . PRO A 1 99 ? 21.691 -4.582 -40.129 1.00 91.19 99 PRO A CA 1
ATOM 778 C C . PRO A 1 99 ? 21.924 -5.942 -40.783 1.00 91.19 99 PRO A C 1
ATOM 780 O O . PRO A 1 99 ? 22.539 -6.829 -40.183 1.00 91.19 99 PRO A O 1
ATOM 783 N N . ARG A 1 100 ? 21.420 -6.115 -42.006 1.00 94.75 100 ARG A N 1
ATOM 784 C CA . ARG A 1 100 ? 21.555 -7.368 -42.759 1.00 94.75 100 ARG A CA 1
ATOM 785 C C . ARG A 1 100 ? 22.694 -7.262 -43.749 1.00 94.75 100 ARG A C 1
ATOM 787 O O . ARG A 1 100 ? 22.905 -6.206 -44.338 1.00 94.75 100 ARG A O 1
ATOM 794 N N . ARG A 1 101 ? 23.416 -8.361 -43.964 1.00 90.12 101 ARG A N 1
ATOM 795 C CA . ARG A 1 101 ? 24.584 -8.366 -44.850 1.00 90.12 101 ARG A CA 1
ATOM 796 C C . ARG A 1 101 ? 24.229 -7.916 -46.268 1.00 90.12 101 ARG A C 1
ATOM 798 O O . ARG A 1 101 ? 25.014 -7.218 -46.897 1.00 90.12 101 ARG A O 1
ATOM 805 N N . GLU A 1 102 ? 23.046 -8.289 -46.738 1.00 94.94 102 GLU A N 1
ATOM 806 C CA . GLU A 1 102 ? 22.531 -8.020 -48.080 1.00 94.94 102 GLU A CA 1
ATOM 807 C C . GLU A 1 102 ? 22.285 -6.524 -48.348 1.00 94.94 102 GLU A C 1
ATOM 809 O O . GLU A 1 102 ? 22.122 -6.132 -49.499 1.00 94.94 102 GLU A O 1
ATOM 814 N N . GLN A 1 103 ? 22.263 -5.686 -47.304 1.00 90.38 103 GLN A N 1
ATOM 815 C CA . GLN A 1 103 ? 22.041 -4.239 -47.405 1.00 90.38 103 GLN A CA 1
ATOM 816 C C . GLN A 1 103 ? 23.325 -3.450 -47.715 1.00 90.38 103 GLN A C 1
ATOM 818 O O . GLN A 1 103 ? 23.240 -2.256 -47.990 1.00 90.38 103 GLN A O 1
ATOM 823 N N . PHE A 1 104 ? 24.501 -4.091 -47.673 1.00 92.38 104 PHE A N 1
ATOM 824 C CA . PHE A 1 104 ? 25.799 -3.422 -47.793 1.00 92.38 104 PHE A CA 1
ATOM 825 C C . PHE A 1 104 ? 26.652 -4.050 -48.896 1.00 92.38 104 PHE A C 1
ATOM 827 O O . PHE A 1 104 ? 26.826 -5.270 -48.955 1.00 92.38 104 PHE A O 1
ATOM 834 N N . SER A 1 105 ? 27.221 -3.205 -49.754 1.00 88.06 105 SER A N 1
ATOM 835 C CA . SER A 1 105 ? 28.162 -3.607 -50.804 1.00 88.06 105 SER A CA 1
ATOM 836 C C . SER A 1 105 ? 29.582 -3.800 -50.261 1.00 88.06 105 SER A C 1
ATOM 838 O O . SER A 1 105 ? 30.256 -4.754 -50.655 1.00 88.06 105 SER A O 1
ATOM 840 N N . ASP A 1 106 ? 30.027 -2.950 -49.330 1.00 93.12 106 ASP A N 1
ATOM 841 C CA . ASP A 1 106 ? 31.336 -3.048 -48.674 1.00 93.12 106 ASP A CA 1
ATOM 842 C C . ASP A 1 106 ? 31.248 -3.846 -47.355 1.00 93.12 106 ASP A C 1
ATOM 844 O O . ASP A 1 106 ? 30.439 -3.529 -46.472 1.00 93.12 106 ASP A O 1
ATOM 848 N N . PRO A 1 107 ? 32.087 -4.886 -47.158 1.00 91.50 107 PRO A N 1
ATOM 849 C CA . PRO A 1 107 ? 32.187 -5.541 -45.870 1.00 91.50 107 PRO A CA 1
ATOM 850 C C . PRO A 1 107 ? 32.490 -4.654 -44.663 1.00 91.50 107 PRO A C 1
ATOM 852 O O . PRO A 1 107 ? 31.974 -4.960 -43.585 1.00 91.50 107 PRO A O 1
ATOM 855 N N . ALA A 1 108 ? 33.294 -3.603 -44.818 1.00 92.25 108 ALA A N 1
ATOM 856 C CA . ALA A 1 108 ? 33.636 -2.713 -43.714 1.00 92.25 108 ALA A CA 1
ATOM 857 C C . ALA A 1 108 ? 32.414 -1.914 -43.227 1.00 92.25 108 ALA A C 1
ATOM 859 O O . ALA A 1 108 ? 32.209 -1.786 -42.018 1.00 92.25 108 ALA A O 1
ATOM 860 N N . GLU A 1 109 ? 31.556 -1.464 -44.147 1.00 89.81 109 GLU A N 1
ATOM 861 C CA . GLU A 1 109 ? 30.314 -0.746 -43.829 1.00 89.81 109 GLU A CA 1
ATOM 862 C C . GLU A 1 109 ? 29.328 -1.619 -43.046 1.00 89.81 109 GLU A C 1
ATOM 864 O O . GLU A 1 109 ? 28.774 -1.173 -42.042 1.00 89.81 109 GLU A O 1
ATOM 869 N N . TYR A 1 110 ? 29.165 -2.890 -43.434 1.00 92.19 110 TYR A N 1
ATOM 870 C CA . TYR A 1 110 ? 28.335 -3.842 -42.685 1.00 92.19 110 TYR A CA 1
ATOM 871 C C . TYR A 1 110 ? 28.834 -4.040 -41.247 1.00 92.19 110 TYR A C 1
ATOM 873 O O . TYR A 1 110 ? 28.040 -4.042 -40.304 1.00 92.19 110 TYR A O 1
ATOM 881 N N . VAL A 1 111 ? 30.150 -4.205 -41.064 1.00 93.69 111 VAL A N 1
ATOM 882 C CA . VAL A 1 111 ? 30.750 -4.378 -39.732 1.00 93.69 111 VAL A CA 1
ATOM 883 C C . VAL A 1 111 ? 30.552 -3.120 -38.885 1.00 93.69 111 VAL A C 1
ATOM 885 O O . VAL A 1 111 ? 30.159 -3.234 -37.724 1.00 93.69 111 VAL A O 1
ATOM 888 N N . ALA A 1 112 ? 30.753 -1.932 -39.462 1.00 92.00 112 ALA A N 1
ATOM 889 C CA . ALA A 1 112 ? 30.518 -0.662 -38.780 1.00 92.00 112 ALA A CA 1
ATOM 890 C C . ALA A 1 112 ? 29.040 -0.487 -38.384 1.00 92.00 112 ALA A C 1
ATOM 892 O O . ALA A 1 112 ? 28.748 -0.163 -37.232 1.00 92.00 112 ALA A O 1
ATOM 893 N N . ALA A 1 113 ? 28.103 -0.775 -39.292 1.00 89.62 113 ALA A N 1
ATOM 894 C CA . ALA A 1 113 ? 26.669 -0.706 -39.020 1.00 89.62 113 ALA A CA 1
ATOM 895 C C . ALA A 1 113 ? 26.242 -1.694 -37.921 1.00 89.62 113 ALA A C 1
ATOM 897 O O . ALA A 1 113 ? 25.518 -1.321 -36.996 1.00 89.62 113 ALA A O 1
ATOM 898 N N . GLN A 1 114 ? 26.730 -2.940 -37.967 1.00 92.56 114 GLN A N 1
ATOM 899 C CA . GLN A 1 114 ? 26.452 -3.933 -36.929 1.00 92.56 114 GLN A CA 1
ATOM 900 C C . GLN A 1 114 ? 27.047 -3.523 -35.571 1.00 92.56 114 GLN A C 1
ATOM 902 O O . GLN A 1 114 ? 26.415 -3.746 -34.537 1.00 92.56 114 GLN A O 1
ATOM 907 N N . ALA A 1 115 ? 28.238 -2.918 -35.557 1.00 93.00 115 ALA A N 1
ATOM 908 C CA . ALA A 1 115 ? 28.860 -2.410 -34.338 1.00 93.00 115 ALA A CA 1
ATOM 909 C C . ALA A 1 115 ? 28.037 -1.274 -33.711 1.00 93.00 115 ALA A C 1
ATOM 911 O O . ALA A 1 115 ? 27.778 -1.312 -32.509 1.00 93.00 115 ALA A O 1
ATOM 912 N N . ILE A 1 116 ? 27.562 -0.318 -34.519 1.00 91.62 116 ILE A N 1
ATOM 913 C CA . ILE A 1 116 ? 26.682 0.769 -34.061 1.00 91.62 116 ILE A CA 1
ATOM 914 C C . ILE A 1 116 ? 25.379 0.203 -33.482 1.00 91.62 116 ILE A C 1
ATOM 916 O O . ILE A 1 116 ? 24.990 0.587 -32.381 1.00 91.62 116 ILE A O 1
ATOM 920 N N . TRP A 1 117 ? 24.734 -0.742 -34.173 1.00 92.12 117 TRP A N 1
ATOM 921 C CA . TRP A 1 117 ? 23.493 -1.369 -33.701 1.00 92.12 117 TRP A CA 1
ATOM 922 C C . TRP A 1 117 ? 23.685 -2.108 -32.365 1.00 92.12 117 TRP A C 1
ATOM 924 O O . TRP A 1 117 ? 22.924 -1.897 -31.422 1.00 92.12 117 TRP A O 1
ATOM 934 N N . LYS A 1 118 ? 24.751 -2.913 -32.232 1.00 92.69 118 LYS A N 1
ATOM 935 C CA . LYS A 1 118 ? 25.082 -3.597 -30.967 1.00 92.69 118 LYS A CA 1
ATOM 936 C C . LYS A 1 118 ? 25.396 -2.610 -29.844 1.00 92.69 118 LYS A C 1
ATOM 938 O O . LYS A 1 118 ? 24.995 -2.839 -28.705 1.00 92.69 118 LYS A O 1
ATOM 943 N N . TRP A 1 119 ? 26.094 -1.515 -30.149 1.00 92.50 119 TRP A N 1
ATOM 944 C CA . TRP A 1 119 ? 26.374 -0.465 -29.172 1.00 92.50 119 TRP A CA 1
ATOM 945 C C . TRP A 1 119 ? 25.086 0.204 -28.682 1.00 92.50 119 TRP A C 1
ATOM 947 O O . TRP A 1 119 ? 24.910 0.340 -27.475 1.00 92.50 119 TRP A O 1
ATOM 957 N N . GLN A 1 120 ? 24.154 0.538 -29.581 1.00 91.25 120 GLN A N 1
ATOM 958 C CA . GLN A 1 120 ? 22.842 1.085 -29.210 1.00 91.25 120 GLN A CA 1
ATOM 959 C C . GLN A 1 120 ? 22.057 0.116 -28.318 1.00 91.25 120 GLN A C 1
ATOM 961 O O . GLN A 1 120 ? 21.507 0.527 -27.295 1.00 91.25 120 GLN A O 1
ATOM 966 N N . GLN A 1 121 ? 22.064 -1.179 -28.650 1.00 92.25 121 GLN A N 1
ATOM 967 C CA . GLN A 1 121 ? 21.422 -2.210 -27.835 1.00 92.25 121 GLN A CA 1
ATOM 968 C C . GLN A 1 121 ? 22.053 -2.306 -26.437 1.00 92.25 121 GLN A C 1
ATOM 970 O O . GLN A 1 121 ? 21.337 -2.336 -25.436 1.00 92.25 121 GLN A O 1
ATOM 975 N N . SER A 1 122 ? 23.386 -2.312 -26.353 1.00 92.94 122 SER A N 1
ATOM 976 C CA . SER A 1 122 ? 24.115 -2.340 -25.080 1.00 92.94 122 SER A CA 1
ATOM 977 C C . SER A 1 122 ? 23.847 -1.083 -24.251 1.00 92.94 122 SER A C 1
ATOM 979 O O . SER A 1 122 ? 23.603 -1.182 -23.052 1.00 92.94 122 SER A O 1
ATOM 981 N N . ALA A 1 123 ? 23.844 0.098 -24.875 1.00 93.56 123 ALA A N 1
ATOM 982 C CA . ALA A 1 123 ? 23.558 1.364 -24.209 1.00 93.56 123 ALA A CA 1
ATOM 983 C C . ALA A 1 123 ? 22.139 1.381 -23.618 1.00 93.56 123 ALA A C 1
ATOM 985 O O . ALA A 1 123 ? 21.953 1.767 -22.464 1.00 93.56 123 ALA A O 1
ATOM 986 N N . ALA A 1 124 ? 21.148 0.887 -24.366 1.00 93.69 124 ALA A N 1
ATOM 987 C CA . ALA A 1 124 ? 19.785 0.745 -23.867 1.00 93.69 124 ALA A CA 1
ATOM 988 C C . ALA A 1 124 ? 19.684 -0.269 -22.716 1.00 93.69 124 ALA A C 1
ATOM 990 O O . ALA A 1 124 ? 18.989 -0.011 -21.737 1.00 93.69 124 ALA A O 1
ATOM 991 N N . GLN A 1 125 ? 20.398 -1.397 -22.783 1.00 94.00 125 GLN A N 1
ATOM 992 C CA . GLN A 1 125 ? 20.446 -2.363 -21.679 1.00 94.00 125 GLN A CA 1
ATOM 993 C C . GLN A 1 125 ? 21.052 -1.757 -20.407 1.00 94.00 125 GLN A C 1
ATOM 995 O O . GLN A 1 125 ? 20.493 -1.940 -19.327 1.00 94.00 125 GLN A O 1
ATOM 1000 N N . HIS A 1 126 ? 22.148 -1.001 -20.525 1.00 94.56 126 HIS A N 1
ATOM 1001 C CA . HIS A 1 126 ? 22.752 -0.304 -19.387 1.00 94.56 126 HIS A CA 1
ATOM 1002 C C . HIS A 1 126 ? 21.785 0.710 -18.765 1.00 94.56 126 HIS A C 1
ATOM 1004 O O . HIS A 1 126 ? 21.521 0.643 -17.565 1.00 94.56 126 HIS A O 1
ATOM 1010 N N . ALA A 1 127 ? 21.179 1.576 -19.581 1.00 93.88 127 ALA A N 1
ATOM 1011 C CA . ALA A 1 127 ? 20.204 2.557 -19.109 1.00 93.88 127 ALA A CA 1
ATOM 1012 C C . ALA A 1 127 ? 18.956 1.895 -18.482 1.00 93.88 127 ALA A C 1
ATOM 1014 O O . ALA A 1 127 ? 18.420 2.374 -17.481 1.00 93.88 127 ALA A O 1
ATOM 1015 N N . ALA A 1 128 ? 18.509 0.754 -19.017 1.00 95.19 128 ALA A N 1
ATOM 1016 C CA . ALA A 1 128 ? 17.426 -0.029 -18.427 1.00 95.19 128 ALA A CA 1
ATOM 1017 C C . ALA A 1 128 ? 17.824 -0.638 -17.072 1.00 95.19 128 ALA A C 1
ATOM 1019 O O . ALA A 1 128 ? 16.993 -0.704 -16.168 1.00 95.19 128 ALA A O 1
ATOM 1020 N N . GLY A 1 129 ? 19.081 -1.058 -16.908 1.00 95.50 129 GLY A N 1
ATOM 1021 C CA . GLY A 1 129 ? 19.620 -1.542 -15.635 1.00 95.50 129 GLY A CA 1
ATOM 1022 C C . GLY A 1 129 ? 19.657 -0.459 -14.552 1.00 95.50 129 GLY A C 1
ATOM 1023 O O . GLY A 1 129 ? 19.302 -0.723 -13.401 1.00 95.50 129 GLY A O 1
ATOM 1024 N N . GLU A 1 130 ? 20.007 0.775 -14.914 1.00 94.56 130 GLU A N 1
ATOM 1025 C CA . GLU A 1 130 ? 19.954 1.922 -13.999 1.00 94.56 130 GLU A CA 1
ATOM 1026 C C . GLU A 1 130 ? 18.517 2.230 -13.561 1.00 94.56 130 GLU A C 1
ATOM 1028 O O . GLU A 1 130 ? 18.253 2.384 -12.366 1.00 94.56 130 GLU A O 1
ATOM 1033 N N . ALA A 1 131 ? 17.573 2.244 -14.508 1.00 93.12 131 ALA A N 1
ATOM 1034 C CA . ALA A 1 131 ? 16.153 2.431 -14.216 1.00 93.12 131 ALA A CA 1
ATOM 1035 C C . ALA A 1 131 ? 15.588 1.294 -13.343 1.00 93.12 131 ALA A C 1
ATOM 1037 O O . ALA A 1 131 ? 14.839 1.557 -12.406 1.00 93.12 131 ALA A O 1
ATOM 1038 N N . ASN A 1 132 ? 16.009 0.047 -13.581 1.00 96.19 132 ASN A N 1
ATOM 1039 C CA . ASN A 1 132 ? 15.663 -1.095 -12.734 1.00 96.19 132 ASN A CA 1
ATOM 1040 C C . ASN A 1 132 ? 16.181 -0.928 -11.301 1.00 96.19 132 ASN A C 1
ATOM 1042 O O . ASN A 1 132 ? 15.455 -1.165 -10.346 1.00 96.19 132 ASN A O 1
ATOM 1046 N N . SER A 1 133 ? 17.435 -0.496 -11.154 1.00 96.31 133 SER A N 1
ATOM 1047 C CA . SER A 1 133 ? 18.047 -0.264 -9.841 1.00 96.31 133 SER A CA 1
ATOM 1048 C C . SER A 1 133 ? 17.346 0.865 -9.084 1.00 96.31 133 SER A C 1
ATOM 1050 O O . SER A 1 133 ? 17.237 0.815 -7.863 1.00 96.31 133 SER A O 1
ATOM 1052 N N . ALA A 1 134 ? 16.861 1.889 -9.795 1.00 94.00 134 ALA A N 1
ATOM 1053 C CA . ALA A 1 134 ? 16.016 2.919 -9.205 1.00 94.00 134 ALA A CA 1
ATOM 1054 C C . ALA A 1 134 ? 14.671 2.342 -8.742 1.00 94.00 134 ALA A C 1
ATOM 1056 O O . ALA A 1 134 ? 14.335 2.519 -7.578 1.00 94.00 134 ALA A O 1
ATOM 1057 N N . ALA A 1 135 ? 13.961 1.601 -9.599 1.00 95.19 135 ALA A N 1
ATOM 1058 C CA . ALA A 1 135 ? 12.684 0.974 -9.247 1.00 95.19 135 ALA A CA 1
ATOM 1059 C C . ALA A 1 135 ? 12.803 0.059 -8.017 1.00 95.19 135 ALA A C 1
ATOM 1061 O O . ALA A 1 135 ? 11.983 0.136 -7.109 1.00 95.19 135 ALA A O 1
ATOM 1062 N N . GLU A 1 136 ? 13.860 -0.751 -7.951 1.00 96.31 136 GLU A N 1
ATOM 1063 C CA . GLU A 1 136 ? 14.126 -1.649 -6.826 1.00 96.31 136 GLU A CA 1
ATOM 1064 C C . GLU A 1 136 ? 14.326 -0.884 -5.510 1.00 96.31 136 GLU A C 1
ATOM 1066 O O . GLU A 1 136 ? 13.724 -1.228 -4.496 1.00 96.31 136 GLU A O 1
ATOM 1071 N N . ARG A 1 137 ? 15.106 0.207 -5.522 1.00 96.75 137 ARG A N 1
ATOM 1072 C CA . ARG A 1 137 ? 15.274 1.060 -4.332 1.00 96.75 137 ARG A CA 1
ATOM 1073 C C . ARG A 1 137 ? 13.949 1.654 -3.863 1.00 96.75 137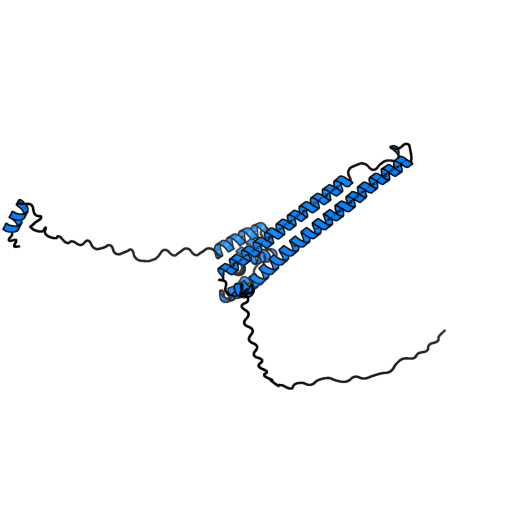 ARG A C 1
ATOM 1075 O O . ARG A 1 137 ? 13.713 1.725 -2.662 1.00 96.75 137 ARG A O 1
ATOM 1082 N N . GLU A 1 138 ? 13.099 2.073 -4.795 1.00 95.31 138 GLU A N 1
ATOM 1083 C CA . GLU A 1 138 ? 11.793 2.647 -4.466 1.00 95.31 138 GLU A CA 1
ATOM 1084 C C . GLU A 1 138 ? 10.823 1.610 -3.892 1.00 95.31 138 GLU A C 1
ATOM 1086 O O . GLU A 1 138 ? 10.128 1.888 -2.914 1.00 95.31 138 GLU A O 1
ATOM 1091 N N . ARG A 1 139 ? 10.833 0.381 -4.425 1.00 96.31 139 ARG A N 1
ATOM 1092 C CA . ARG A 1 139 ? 10.070 -0.741 -3.855 1.00 96.31 139 ARG A CA 1
ATOM 1093 C C . ARG A 1 139 ? 10.534 -1.071 -2.442 1.00 96.31 139 ARG A C 1
ATOM 1095 O O . ARG A 1 139 ? 9.708 -1.165 -1.542 1.00 96.31 139 ARG A O 1
ATOM 1102 N N . GLN A 1 140 ? 11.845 -1.151 -2.226 1.00 96.94 140 GLN A N 1
ATOM 1103 C CA . GLN A 1 140 ? 12.408 -1.399 -0.898 1.00 96.94 140 GLN A CA 1
ATOM 1104 C C . GLN A 1 140 ? 12.037 -0.296 0.102 1.00 96.94 140 GLN A C 1
ATOM 1106 O O . GLN A 1 140 ? 11.747 -0.597 1.257 1.00 96.94 140 GLN A O 1
ATOM 1111 N N . GLN A 1 141 ? 11.999 0.973 -0.320 1.00 95.50 141 GLN A N 1
ATOM 1112 C CA . GLN A 1 141 ? 11.506 2.061 0.533 1.00 95.50 141 GLN A CA 1
ATOM 1113 C C . GLN A 1 141 ? 10.027 1.878 0.897 1.00 95.50 141 GLN A C 1
ATOM 1115 O O . GLN A 1 141 ? 9.680 1.975 2.072 1.00 95.50 141 GLN A O 1
ATOM 1120 N N . ALA A 1 142 ? 9.163 1.569 -0.075 1.00 95.44 142 ALA A N 1
ATOM 1121 C CA . ALA A 1 142 ? 7.747 1.307 0.189 1.00 95.44 142 ALA A CA 1
ATOM 1122 C C . ALA A 1 142 ? 7.546 0.157 1.193 1.00 95.44 142 ALA A C 1
ATOM 1124 O O . ALA A 1 142 ? 6.786 0.288 2.152 1.00 95.44 142 ALA A O 1
ATOM 1125 N N . GLU A 1 143 ? 8.283 -0.941 1.019 1.00 95.62 143 GLU A N 1
ATOM 1126 C CA . GLU A 1 143 ? 8.245 -2.092 1.925 1.00 95.62 143 GLU A CA 1
ATOM 1127 C C . GLU A 1 143 ? 8.691 -1.736 3.350 1.00 95.62 143 GLU A C 1
ATOM 1129 O O . GLU A 1 143 ? 8.112 -2.235 4.320 1.00 95.62 143 GLU A O 1
ATOM 1134 N N . GLN A 1 144 ? 9.688 -0.856 3.500 1.00 96.25 144 GLN A N 1
ATOM 1135 C CA . GLN A 1 144 ? 10.131 -0.369 4.810 1.00 96.25 144 GLN A CA 1
ATOM 1136 C C . GLN A 1 144 ? 9.040 0.442 5.516 1.00 96.25 144 GLN A C 1
ATOM 1138 O O . GLN A 1 144 ? 8.797 0.217 6.703 1.00 96.25 144 GLN A O 1
ATOM 1143 N N . PHE A 1 145 ? 8.349 1.334 4.801 1.00 94.25 145 PHE A N 1
ATOM 1144 C CA . PHE A 1 145 ? 7.236 2.102 5.367 1.00 94.25 145 PHE A CA 1
ATOM 1145 C C . PHE A 1 145 ? 6.074 1.195 5.796 1.00 94.25 145 PHE A C 1
ATOM 1147 O O . PHE A 1 145 ? 5.535 1.351 6.891 1.00 94.25 145 PHE A O 1
ATOM 1154 N N . GLU A 1 146 ? 5.741 0.181 4.998 1.00 92.38 146 GLU A N 1
ATOM 1155 C CA . GLU A 1 146 ? 4.701 -0.800 5.340 1.00 92.38 146 GLU A CA 1
ATOM 1156 C C . GLU A 1 146 ? 5.083 -1.700 6.511 1.00 92.38 146 GLU A C 1
ATOM 1158 O O . GLU A 1 146 ? 4.239 -2.091 7.323 1.00 92.38 146 GLU A O 1
ATOM 1163 N N . LEU A 1 147 ? 6.360 -2.069 6.615 1.00 93.50 147 LEU A N 1
ATOM 1164 C CA . LEU A 1 147 ? 6.859 -2.797 7.772 1.00 93.50 147 LEU A CA 1
ATOM 1165 C C . LEU A 1 147 ? 6.761 -1.937 9.038 1.00 93.50 147 LEU A C 1
ATOM 1167 O O . LEU A 1 147 ? 6.293 -2.437 10.062 1.00 93.50 147 LEU A O 1
ATOM 1171 N N . ALA A 1 148 ? 7.138 -0.658 8.960 1.00 93.12 148 ALA A N 1
ATOM 1172 C CA . ALA A 1 148 ? 7.007 0.283 10.069 1.00 93.12 148 ALA A CA 1
ATOM 1173 C C . ALA A 1 148 ? 5.539 0.443 10.499 1.00 93.12 148 ALA A C 1
ATOM 1175 O O . ALA A 1 148 ? 5.230 0.343 11.687 1.00 93.12 148 ALA A O 1
ATOM 1176 N N . GLU A 1 149 ? 4.610 0.588 9.549 1.00 91.44 149 GLU A N 1
ATOM 1177 C CA . GLU A 1 149 ? 3.178 0.656 9.852 1.00 91.44 149 GLU A CA 1
ATOM 1178 C C . GLU A 1 149 ? 2.684 -0.610 10.572 1.00 91.44 149 GLU A C 1
ATOM 1180 O O . GLU A 1 149 ? 1.999 -0.519 11.597 1.00 91.44 149 GLU A O 1
ATOM 1185 N N . ARG A 1 150 ? 3.072 -1.799 10.086 1.00 89.88 150 ARG A N 1
ATOM 1186 C CA . ARG A 1 150 ? 2.713 -3.080 10.718 1.00 89.88 150 ARG A CA 1
ATOM 1187 C C . ARG A 1 150 ? 3.259 -3.200 12.137 1.00 89.88 150 ARG A C 1
ATOM 1189 O O . ARG A 1 150 ? 2.554 -3.693 13.017 1.00 89.88 150 ARG A O 1
ATOM 1196 N N . GLN A 1 151 ? 4.483 -2.737 12.379 1.00 91.06 151 GLN A N 1
ATOM 1197 C CA . GLN A 1 151 ? 5.074 -2.731 13.717 1.00 91.06 151 GLN A CA 1
ATOM 1198 C C . GLN A 1 151 ? 4.292 -1.826 14.674 1.00 91.06 151 GLN A C 1
ATOM 1200 O O . GLN A 1 151 ? 3.992 -2.242 15.792 1.00 91.06 151 GLN A O 1
ATOM 1205 N N . ILE A 1 152 ? 3.892 -0.632 14.229 1.00 90.25 152 ILE A N 1
ATOM 1206 C CA . ILE A 1 152 ? 3.072 0.287 15.034 1.00 90.25 152 ILE A CA 1
ATOM 1207 C C . ILE A 1 152 ? 1.708 -0.339 15.335 1.00 90.25 152 ILE A C 1
ATOM 1209 O O . ILE A 1 152 ? 1.260 -0.320 16.480 1.00 90.25 152 ILE A O 1
ATOM 1213 N N . ALA A 1 153 ? 1.055 -0.934 14.333 1.00 89.88 153 ALA A N 1
ATOM 1214 C CA . ALA A 1 153 ? -0.214 -1.633 14.521 1.00 89.88 153 ALA A CA 1
ATOM 1215 C C . ALA A 1 153 ? -0.091 -2.781 15.541 1.00 89.88 153 ALA A C 1
ATOM 1217 O O . ALA A 1 153 ? -0.961 -2.948 16.392 1.00 89.88 153 ALA A O 1
ATOM 1218 N N . GLN A 1 154 ? 1.013 -3.533 15.516 1.00 90.69 154 GLN A N 1
ATOM 1219 C CA . GLN A 1 154 ? 1.271 -4.612 16.470 1.00 90.69 154 GLN A CA 1
ATOM 1220 C C . GLN A 1 154 ? 1.494 -4.105 17.905 1.00 90.69 154 GLN A C 1
ATOM 1222 O O . GLN A 1 154 ? 1.016 -4.722 18.865 1.00 90.69 154 GLN A O 1
ATOM 1227 N N . GLN A 1 155 ? 2.212 -2.992 18.068 1.00 89.50 155 GLN A N 1
ATOM 1228 C CA . GLN A 1 155 ? 2.411 -2.360 19.375 1.00 89.50 155 GLN A CA 1
ATOM 1229 C C . GLN A 1 155 ? 1.075 -1.879 19.946 1.00 89.50 155 GLN A C 1
ATOM 1231 O O . GLN A 1 155 ? 0.703 -2.265 21.053 1.00 89.50 155 GLN A O 1
ATOM 1236 N N . GLN A 1 156 ? 0.296 -1.148 19.146 1.00 89.31 156 GLN A N 1
ATOM 1237 C CA . GLN A 1 156 ? -1.024 -0.667 19.550 1.00 89.31 156 GLN A CA 1
ATOM 1238 C C . GLN A 1 156 ? -1.994 -1.802 19.861 1.00 89.31 156 GLN A C 1
ATOM 1240 O O . GLN A 1 156 ? -2.736 -1.723 20.835 1.00 89.31 156 GLN A O 1
ATOM 1245 N N . TRP A 1 157 ? -1.970 -2.885 19.083 1.00 92.25 157 TRP A N 1
ATOM 1246 C CA . TRP A 1 157 ? -2.743 -4.086 19.387 1.00 92.25 157 TRP A CA 1
ATOM 1247 C C . TRP A 1 157 ? -2.418 -4.622 20.784 1.00 92.25 157 TRP A C 1
ATOM 1249 O O . TRP A 1 157 ? -3.321 -4.897 21.571 1.00 92.25 157 TRP A O 1
ATOM 1259 N N . THR A 1 158 ? -1.132 -4.714 21.121 1.00 92.44 158 THR A N 1
ATOM 1260 C CA . THR A 1 158 ? -0.681 -5.208 22.429 1.00 92.44 158 THR A CA 1
ATOM 1261 C C . THR A 1 158 ? -1.148 -4.300 23.570 1.00 92.44 158 THR A C 1
ATOM 1263 O O . THR A 1 158 ? -1.610 -4.797 24.596 1.00 92.44 158 THR A O 1
ATOM 1266 N N . GLU A 1 159 ? -1.093 -2.980 23.388 1.00 91.00 159 GLU A N 1
ATOM 1267 C CA . GLU A 1 159 ? -1.607 -2.007 24.361 1.00 91.00 159 GLU A CA 1
ATOM 1268 C C . GLU A 1 159 ? -3.129 -2.123 24.535 1.00 91.00 159 GLU A C 1
ATOM 1270 O O . GLU A 1 159 ? -3.630 -2.207 25.659 1.00 91.00 159 GLU A O 1
ATOM 1275 N N . GLN A 1 160 ? -3.871 -2.216 23.429 1.00 91.88 160 GLN A N 1
ATOM 1276 C CA . GLN A 1 160 ? -5.325 -2.360 23.459 1.00 91.88 160 GLN A CA 1
ATOM 1277 C C . GLN A 1 160 ? -5.775 -3.674 24.102 1.00 91.88 160 GLN A C 1
ATOM 1279 O O . GLN A 1 160 ? -6.814 -3.694 24.759 1.00 91.88 160 GLN A O 1
ATOM 1284 N N . LEU A 1 161 ? -5.007 -4.760 23.972 1.00 93.44 161 LEU A N 1
ATOM 1285 C CA . LEU A 1 161 ? -5.289 -6.012 24.680 1.00 93.44 161 LEU A CA 1
ATOM 1286 C C . LEU A 1 161 ? -5.270 -5.826 26.202 1.00 93.44 161 LEU A C 1
ATOM 1288 O O . LEU A 1 161 ? -6.117 -6.382 26.901 1.00 93.44 161 LEU A O 1
ATOM 1292 N N . VAL A 1 162 ? -4.328 -5.037 26.726 1.00 93.19 162 VAL A N 1
ATOM 1293 C CA . VAL A 1 162 ? -4.254 -4.739 28.164 1.00 93.19 162 VAL A CA 1
ATOM 1294 C C . VAL A 1 162 ? -5.474 -3.927 28.600 1.00 93.19 162 VAL A C 1
ATOM 1296 O O . VAL A 1 162 ? -6.130 -4.288 29.578 1.00 93.19 162 VAL A O 1
ATOM 1299 N N . GLU A 1 163 ? -5.828 -2.878 27.852 1.00 91.44 163 GLU A N 1
ATOM 1300 C CA . GLU A 1 163 ? -7.027 -2.070 28.123 1.00 91.44 163 GLU A CA 1
ATOM 1301 C C . GLU A 1 163 ? -8.314 -2.908 28.063 1.00 91.44 163 GLU A C 1
ATOM 1303 O O . GLU A 1 163 ? -9.178 -2.806 28.939 1.00 91.44 163 GLU A O 1
ATOM 1308 N N . ALA A 1 164 ? -8.434 -3.782 27.065 1.00 93.88 164 ALA A N 1
ATOM 1309 C CA . ALA A 1 164 ? -9.616 -4.604 26.858 1.00 93.88 164 ALA A CA 1
ATOM 1310 C C . ALA A 1 164 ? -9.796 -5.663 27.950 1.00 93.88 164 ALA A C 1
ATOM 1312 O O . ALA A 1 164 ? -10.922 -5.868 28.392 1.00 93.88 164 ALA A O 1
ATOM 1313 N N . ARG A 1 165 ? -8.716 -6.269 28.457 1.00 94.81 165 ARG A N 1
ATOM 1314 C CA . ARG A 1 165 ? -8.776 -7.192 29.608 1.00 94.81 165 ARG A CA 1
ATOM 1315 C C . ARG A 1 165 ? -9.220 -6.511 30.900 1.00 94.81 165 ARG A C 1
ATOM 1317 O O . ARG A 1 165 ? -9.860 -7.142 31.734 1.00 94.81 165 ARG A O 1
ATOM 1324 N N . MET A 1 166 ? -8.909 -5.225 31.071 1.00 94.38 166 MET A N 1
ATOM 1325 C CA . MET A 1 166 ? -9.424 -4.442 32.200 1.00 94.38 166 MET A CA 1
ATOM 1326 C C . MET A 1 166 ? -10.908 -4.088 32.027 1.00 94.38 166 MET A C 1
ATOM 1328 O O . MET A 1 166 ? -11.638 -3.987 33.011 1.00 94.38 166 MET A O 1
ATOM 1332 N N . LYS A 1 167 ? -11.360 -3.896 30.782 1.00 93.94 167 LYS A N 1
ATOM 1333 C CA . LYS A 1 167 ? -12.737 -3.508 30.439 1.00 93.94 167 LYS A CA 1
ATOM 1334 C C . LYS A 1 167 ? -13.706 -4.695 30.388 1.00 93.94 167 LYS A C 1
ATOM 1336 O O . LYS A 1 167 ? -14.854 -4.554 30.807 1.00 93.94 167 LYS A O 1
ATOM 1341 N N . TYR A 1 168 ? -13.256 -5.843 29.888 1.00 95.12 168 TYR A N 1
ATOM 1342 C CA . TYR A 1 168 ? -14.047 -7.057 29.701 1.00 95.12 168 TYR A CA 1
ATOM 1343 C C . TYR A 1 168 ? -13.362 -8.234 30.400 1.00 95.12 168 TYR A C 1
ATOM 1345 O O . TYR A 1 168 ? -12.302 -8.697 29.983 1.00 95.12 168 TYR A O 1
ATOM 1353 N N . ALA A 1 169 ? -13.987 -8.746 31.461 1.00 95.19 169 ALA A N 1
ATOM 1354 C CA . ALA A 1 169 ? -13.423 -9.840 32.255 1.00 95.19 169 ALA A CA 1
ATOM 1355 C C . ALA A 1 169 ? -13.316 -11.164 31.474 1.00 95.19 169 ALA A C 1
ATOM 1357 O O . ALA A 1 169 ? -12.468 -11.997 31.776 1.00 95.19 169 ALA A O 1
ATOM 1358 N N . ASP A 1 170 ? -14.171 -11.356 30.469 1.00 95.88 170 ASP A N 1
ATOM 1359 C CA . ASP A 1 170 ? -14.222 -12.532 29.601 1.00 95.88 170 ASP A CA 1
ATOM 1360 C C . ASP A 1 170 ? -13.500 -12.321 28.259 1.00 95.88 170 ASP A C 1
ATOM 1362 O O . ASP A 1 170 ? -13.648 -13.141 27.353 1.00 95.88 170 ASP A O 1
ATOM 1366 N N . PHE A 1 171 ? -12.705 -11.249 28.123 1.00 96.19 171 PHE A N 1
ATOM 1367 C CA . PHE A 1 171 ? -12.090 -10.852 26.854 1.00 96.19 171 PHE A CA 1
ATOM 1368 C C . PHE A 1 171 ? -11.370 -12.005 26.150 1.00 96.19 171 PHE A C 1
ATOM 1370 O O . PHE A 1 171 ? -11.691 -12.317 25.007 1.00 96.19 171 PHE A O 1
ATOM 1377 N N . ASP A 1 172 ? -10.424 -12.661 26.827 1.00 94.06 172 ASP A N 1
ATOM 1378 C CA . ASP A 1 172 ? -9.606 -13.710 26.208 1.00 94.06 172 ASP A CA 1
ATOM 1379 C C . ASP A 1 172 ? -10.465 -14.917 25.780 1.00 94.06 172 ASP A C 1
ATOM 1381 O O . ASP A 1 172 ? -10.234 -15.504 24.726 1.00 94.06 172 ASP A O 1
ATOM 1385 N N . ALA A 1 173 ? -11.506 -15.248 26.552 1.00 94.62 173 ALA A N 1
ATOM 1386 C CA . ALA A 1 173 ? -12.411 -16.362 26.267 1.00 94.62 173 ALA A CA 1
ATOM 1387 C C . ALA A 1 173 ? -13.408 -16.070 25.131 1.00 94.62 173 ALA A C 1
ATOM 1389 O O . ALA A 1 173 ? -13.999 -16.996 24.577 1.00 94.62 173 ALA A O 1
ATOM 1390 N N . VAL A 1 174 ? -13.623 -14.796 24.797 1.00 95.00 174 VAL A N 1
ATOM 1391 C CA . VAL A 1 174 ? -14.571 -14.377 23.759 1.00 95.00 174 VAL A CA 1
ATOM 1392 C C . VAL A 1 174 ? -13.846 -13.944 22.491 1.00 95.00 174 VAL A C 1
ATOM 1394 O O . VAL A 1 174 ? -14.181 -14.429 21.418 1.00 95.00 174 VAL A O 1
ATOM 1397 N N . ALA A 1 175 ? -12.862 -13.052 22.601 1.00 93.50 175 ALA A N 1
ATOM 1398 C CA . ALA A 1 175 ? -12.163 -12.433 21.476 1.00 93.50 175 ALA A CA 1
ATOM 1399 C C . ALA A 1 175 ? -11.003 -13.281 20.934 1.00 93.50 175 ALA A C 1
ATOM 1401 O O . ALA A 1 175 ? -10.740 -13.253 19.735 1.00 93.50 175 ALA A O 1
ATOM 1402 N N . LEU A 1 176 ? -10.296 -14.007 21.810 1.00 91.38 176 LEU A N 1
ATOM 1403 C CA . LEU A 1 176 ? -9.097 -14.786 21.461 1.00 91.38 176 LEU A CA 1
ATOM 1404 C C . LEU A 1 176 ? -9.350 -16.297 21.451 1.00 91.38 176 LEU A C 1
ATOM 1406 O O . LEU A 1 176 ? -8.407 -17.087 21.371 1.00 91.38 176 LEU A O 1
ATOM 1410 N N . ALA A 1 177 ? -10.612 -16.714 21.545 1.00 91.88 177 ALA A N 1
ATOM 1411 C CA . ALA A 1 177 ? -10.943 -18.124 21.509 1.00 91.88 177 ALA A CA 1
ATOM 1412 C C . ALA A 1 177 ? -10.646 -18.718 20.118 1.00 91.88 177 ALA A C 1
ATOM 1414 O O . ALA A 1 177 ? -10.921 -18.087 19.094 1.00 91.88 177 ALA A O 1
ATOM 1415 N N . PRO A 1 178 ? -10.094 -19.943 20.054 1.00 87.00 178 PRO A N 1
ATOM 1416 C CA . PRO A 1 178 ? -9.654 -20.552 18.798 1.00 87.00 178 PRO A CA 1
ATOM 1417 C C . PRO A 1 178 ? -10.812 -20.912 17.857 1.00 87.00 178 PRO A C 1
ATOM 1419 O O . PRO A 1 178 ? -10.587 -21.200 16.686 1.00 87.00 178 PRO A O 1
ATOM 1422 N N . ASP A 1 179 ? -12.046 -20.930 18.362 1.00 88.50 179 ASP A N 1
ATOM 1423 C CA . ASP A 1 179 ? -13.258 -21.207 17.595 1.00 88.50 179 ASP A CA 1
ATOM 1424 C C . ASP A 1 179 ? -13.852 -19.952 16.933 1.00 88.50 179 ASP A C 1
ATOM 1426 O O . ASP A 1 179 ? -14.821 -20.057 16.177 1.00 88.50 179 ASP A O 1
ATOM 1430 N N . VAL A 1 180 ? -13.295 -18.764 17.203 1.00 88.50 180 VAL A N 1
ATOM 1431 C CA . VAL A 1 180 ? -13.726 -17.532 16.544 1.00 88.50 180 VAL A CA 1
ATOM 1432 C C . VAL A 1 180 ? -13.227 -17.559 15.093 1.00 88.50 180 VAL A C 1
ATOM 1434 O O . VAL A 1 180 ? -12.025 -17.663 14.851 1.00 88.50 180 VAL A O 1
ATOM 1437 N N . PRO A 1 181 ? -14.125 -17.454 14.099 1.00 88.88 181 PRO A N 1
ATOM 1438 C CA . PRO A 1 181 ? -13.800 -17.620 12.685 1.00 88.88 181 PRO A CA 1
ATOM 1439 C C . PRO A 1 181 ? -13.157 -16.345 12.118 1.00 88.88 181 PRO A C 1
ATOM 1441 O O . PRO A 1 181 ? -13.749 -15.643 11.303 1.00 88.88 181 PRO A O 1
ATOM 1444 N N . ILE A 1 182 ? -11.948 -16.023 12.572 1.00 89.25 182 ILE A N 1
ATOM 1445 C CA . ILE A 1 182 ? -11.143 -14.898 12.091 1.00 89.25 182 ILE A CA 1
ATOM 1446 C C . ILE A 1 182 ? -9.991 -15.459 11.256 1.00 89.25 182 ILE A C 1
ATOM 1448 O O . ILE A 1 182 ? -9.113 -16.152 11.763 1.00 89.25 182 ILE A O 1
ATOM 1452 N N . THR A 1 183 ? -10.001 -15.169 9.955 1.00 90.75 183 THR A N 1
ATOM 1453 C CA . THR A 1 183 ? -8.890 -15.503 9.055 1.00 90.75 183 THR A CA 1
ATOM 1454 C C . THR A 1 183 ? -7.721 -14.540 9.262 1.00 90.75 183 THR A C 1
ATOM 1456 O O . THR A 1 183 ? -7.906 -13.430 9.759 1.00 90.75 183 THR A O 1
ATOM 1459 N N . GLU A 1 184 ? -6.515 -14.927 8.840 1.00 89.88 184 GLU A N 1
ATOM 1460 C CA . GLU A 1 184 ? -5.314 -14.088 8.979 1.00 89.88 184 GLU A CA 1
ATOM 1461 C C . GLU A 1 184 ? -5.485 -12.707 8.327 1.00 89.88 184 GLU A C 1
ATOM 1463 O O . GLU A 1 184 ? -5.251 -11.688 8.974 1.00 89.88 184 GLU A O 1
ATOM 1468 N N . GLY A 1 185 ? -6.025 -12.655 7.104 1.00 89.31 185 GLY A N 1
ATOM 1469 C CA . GLY A 1 185 ? -6.290 -11.386 6.422 1.00 89.31 185 GLY A CA 1
ATOM 1470 C C . GLY A 1 185 ? -7.317 -10.502 7.141 1.00 89.31 185 GLY A C 1
ATOM 1471 O O . GLY A 1 185 ? -7.229 -9.280 7.078 1.00 89.31 185 GLY A O 1
ATOM 1472 N N . ILE A 1 186 ? -8.274 -11.086 7.871 1.00 92.00 186 ILE A N 1
ATOM 1473 C CA . ILE A 1 186 ? -9.179 -10.311 8.733 1.00 92.00 186 ILE A CA 1
ATOM 1474 C C . ILE A 1 186 ? -8.462 -9.840 9.987 1.00 92.00 186 ILE A C 1
ATOM 1476 O O . ILE A 1 186 ? -8.661 -8.699 10.393 1.00 92.00 186 ILE A O 1
ATOM 1480 N N . ALA A 1 187 ? -7.622 -10.679 10.590 1.00 92.00 187 ALA A N 1
ATOM 1481 C CA . ALA A 1 187 ? -6.823 -10.288 11.742 1.00 92.00 187 ALA A CA 1
ATOM 1482 C C . ALA A 1 187 ? -5.895 -9.106 11.411 1.00 92.00 187 ALA A C 1
ATOM 1484 O O . ALA A 1 187 ? -5.733 -8.224 12.251 1.00 92.00 187 ALA A O 1
ATOM 1485 N N . ASP A 1 188 ? -5.329 -9.053 10.200 1.00 90.62 188 ASP A N 1
ATOM 1486 C CA . AS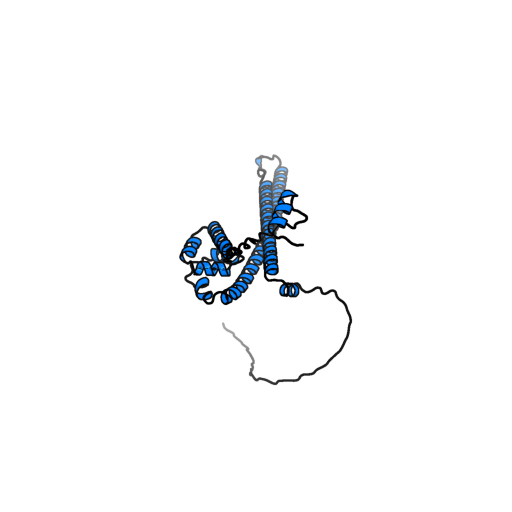P A 1 188 ? -4.571 -7.893 9.709 1.00 90.62 188 ASP A CA 1
ATOM 1487 C C . ASP A 1 188 ? -5.438 -6.628 9.652 1.00 90.62 188 ASP A C 1
ATOM 1489 O O . ASP A 1 188 ? -5.047 -5.581 10.172 1.00 90.62 188 ASP A O 1
ATOM 1493 N N . ILE A 1 189 ? -6.646 -6.724 9.084 1.00 92.75 189 ILE A N 1
ATOM 1494 C CA . ILE A 1 189 ? -7.579 -5.591 9.014 1.00 92.75 189 ILE A CA 1
ATOM 1495 C C . ILE A 1 189 ? -7.974 -5.129 10.423 1.00 92.75 189 ILE A C 1
ATOM 1497 O O . ILE A 1 189 ? -7.947 -3.931 10.699 1.00 92.75 189 ILE A O 1
ATOM 1501 N N . ILE A 1 190 ? -8.287 -6.058 11.332 1.00 93.81 190 ILE A N 1
ATOM 1502 C CA . ILE A 1 190 ? -8.614 -5.744 12.729 1.00 93.81 190 ILE A CA 1
ATOM 1503 C C . ILE A 1 190 ? -7.438 -5.032 13.399 1.00 93.81 190 ILE A C 1
ATOM 1505 O O . ILE A 1 190 ? -7.643 -3.989 14.006 1.00 93.81 190 ILE A O 1
ATOM 1509 N N . ARG A 1 191 ? -6.203 -5.529 13.256 1.00 91.81 191 ARG A N 1
ATOM 1510 C CA . ARG A 1 191 ? -5.007 -4.881 13.829 1.00 91.81 191 ARG A CA 1
ATOM 1511 C C . ARG A 1 191 ? -4.748 -3.483 13.264 1.00 91.81 191 ARG A C 1
ATOM 1513 O O . ARG A 1 191 ? -4.141 -2.660 13.942 1.00 91.81 191 ARG A O 1
ATOM 1520 N N . SER A 1 192 ? -5.205 -3.198 12.045 1.00 88.75 192 SER A N 1
ATOM 1521 C CA . SER A 1 192 ? -5.086 -1.867 11.439 1.00 88.75 192 SER A CA 1
ATOM 1522 C C . SER A 1 192 ? -6.098 -0.836 11.970 1.00 88.75 192 SER A C 1
ATOM 1524 O O . SER A 1 192 ? -5.895 0.360 11.752 1.00 88.75 192 SER A O 1
ATOM 1526 N N . SER A 1 193 ? -7.155 -1.283 12.665 1.00 91.00 193 SER A N 1
ATOM 1527 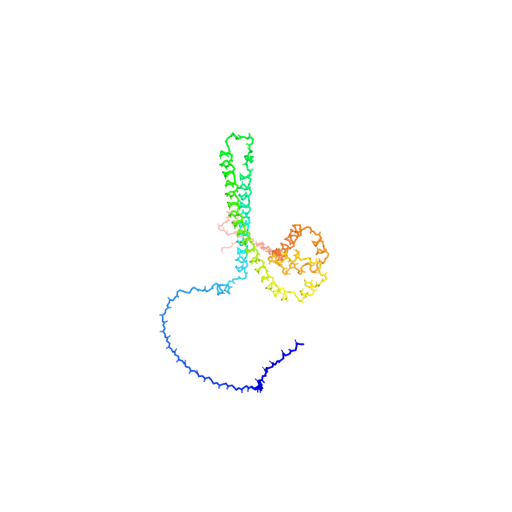C CA . SER A 1 193 ? -8.226 -0.445 13.227 1.00 91.00 193 SER A CA 1
ATOM 1528 C C . SER A 1 193 ? -7.787 0.309 14.487 1.00 91.00 193 SER A C 1
ATOM 1530 O O . SER A 1 193 ? -6.981 -0.178 15.282 1.00 91.00 193 SER A O 1
ATOM 1532 N N . ASP A 1 194 ? -8.379 1.488 14.708 1.00 87.75 194 ASP A N 1
ATOM 1533 C CA . ASP A 1 194 ? -8.151 2.291 15.915 1.00 87.75 194 ASP A CA 1
ATOM 1534 C C . ASP A 1 194 ? -8.814 1.646 17.157 1.00 87.75 194 ASP A C 1
ATOM 1536 O O . ASP A 1 194 ? -8.417 1.931 18.287 1.00 87.75 194 ASP A O 1
ATOM 1540 N N . ALA A 1 195 ? -9.788 0.747 16.963 1.00 91.31 195 ALA A N 1
ATOM 1541 C CA . ALA A 1 195 ? -10.522 0.028 18.010 1.00 91.31 195 ALA A CA 1
ATOM 1542 C C . ALA A 1 195 ? -10.391 -1.504 17.875 1.00 91.31 195 ALA A C 1
ATOM 1544 O O . ALA A 1 195 ? -11.347 -2.245 18.117 1.00 91.31 195 ALA A O 1
ATOM 1545 N N . ALA A 1 196 ? -9.209 -1.980 17.480 1.00 93.50 196 ALA A N 1
ATOM 1546 C CA . ALA A 1 196 ? -8.906 -3.380 17.196 1.00 93.50 196 ALA A CA 1
ATOM 1547 C C . ALA A 1 196 ? -9.397 -4.365 18.275 1.00 93.50 196 ALA A C 1
ATOM 1549 O O . ALA A 1 196 ? -10.040 -5.363 17.945 1.00 93.50 196 ALA A O 1
ATOM 1550 N N . ALA A 1 197 ? -9.130 -4.108 19.562 1.00 94.75 197 ALA A N 1
ATOM 1551 C CA . ALA A 1 197 ? -9.526 -5.034 20.631 1.00 94.75 197 ALA A CA 1
ATOM 1552 C C . ALA A 1 197 ? -11.048 -5.059 20.855 1.00 94.75 197 ALA A C 1
ATOM 1554 O O . ALA A 1 197 ? -11.634 -6.133 20.992 1.00 94.75 197 ALA A O 1
ATOM 1555 N N . ASP A 1 198 ? -11.707 -3.897 20.821 1.00 94.75 198 ASP A N 1
ATOM 1556 C CA . ASP A 1 198 ? -13.172 -3.811 20.897 1.00 94.75 198 ASP A CA 1
ATOM 1557 C C . ASP A 1 198 ? -13.831 -4.515 19.694 1.00 94.75 198 ASP A C 1
ATOM 1559 O O . ASP A 1 198 ? -14.842 -5.204 19.847 1.00 94.75 198 ASP A O 1
ATOM 1563 N N . LEU A 1 199 ? -13.233 -4.397 18.505 1.00 95.62 199 LEU A N 1
ATOM 1564 C CA . LEU A 1 199 ? -13.690 -5.059 17.286 1.00 95.62 199 LEU A CA 1
ATOM 1565 C C . LEU A 1 199 ? -13.532 -6.586 17.370 1.00 95.62 199 LEU A C 1
ATOM 1567 O O . LEU A 1 199 ? -14.474 -7.316 17.062 1.00 95.62 199 LEU A O 1
ATOM 1571 N N . ALA A 1 200 ? -12.381 -7.077 17.841 1.00 95.38 200 ALA A N 1
ATOM 1572 C CA . ALA A 1 200 ? -12.148 -8.504 18.068 1.00 95.38 200 ALA A CA 1
ATOM 1573 C C . ALA A 1 200 ? -13.149 -9.086 19.080 1.00 95.38 200 ALA A C 1
ATOM 1575 O O . ALA A 1 200 ? -13.730 -10.147 18.848 1.00 95.38 200 ALA A O 1
ATOM 1576 N N . TYR A 1 201 ? -13.415 -8.357 20.166 1.00 96.25 201 TYR A N 1
ATOM 1577 C CA . TYR A 1 201 ? -14.409 -8.750 21.161 1.00 96.25 201 TYR A CA 1
ATOM 1578 C C . TYR A 1 201 ? -15.826 -8.795 20.586 1.00 96.25 201 TYR A C 1
ATOM 1580 O O . TYR A 1 201 ? -16.537 -9.781 20.785 1.00 96.25 201 TYR A O 1
ATOM 1588 N N . TYR A 1 202 ? -16.223 -7.787 19.802 1.00 96.12 202 TYR A N 1
ATOM 1589 C CA . TYR A 1 202 ? -17.514 -7.783 19.114 1.00 96.12 202 TYR A CA 1
ATOM 1590 C C . TYR A 1 202 ? -17.683 -9.006 18.204 1.00 96.12 202 TYR A C 1
ATOM 1592 O O . TYR A 1 202 ? -18.731 -9.651 18.228 1.00 96.12 202 TYR A O 1
ATOM 1600 N N . LEU A 1 203 ? -16.661 -9.356 17.419 1.00 95.50 203 LEU A N 1
ATOM 1601 C CA . LEU A 1 203 ? -16.701 -10.525 16.535 1.00 95.50 203 LEU A CA 1
ATOM 1602 C C . LEU A 1 203 ? -16.747 -11.843 17.317 1.00 95.50 203 LEU A C 1
ATOM 1604 O O . LEU A 1 203 ? -17.468 -12.760 16.926 1.00 95.50 203 LEU A O 1
ATOM 1608 N N . GLY A 1 204 ? -16.047 -11.916 18.449 1.00 95.12 204 GLY A N 1
ATOM 1609 C CA . GLY A 1 204 ? -16.119 -13.042 19.376 1.00 95.12 204 GLY A CA 1
ATOM 1610 C C . GLY A 1 204 ? -17.517 -13.252 19.964 1.00 95.12 204 GLY A C 1
ATOM 1611 O O . GLY A 1 204 ? -18.014 -14.381 20.031 1.00 95.12 204 GLY A O 1
ATOM 1612 N N . GLN A 1 205 ? -18.201 -12.163 20.332 1.00 95.62 205 GLN A N 1
ATOM 1613 C CA . GLN A 1 205 ? -19.599 -12.211 20.776 1.00 95.62 205 GLN A CA 1
ATOM 1614 C C . GLN A 1 205 ? -20.559 -12.565 19.633 1.00 95.62 205 GLN A C 1
ATOM 1616 O O . GLN A 1 205 ? -21.556 -13.254 19.844 1.00 95.62 205 GLN A O 1
ATOM 1621 N N . ASN A 1 206 ? -20.247 -12.134 18.410 1.00 95.62 206 ASN A N 1
ATOM 1622 C CA . ASN A 1 206 ? -21.088 -12.289 17.226 1.00 95.62 206 ASN A CA 1
ATOM 1623 C C . ASN A 1 206 ? -20.464 -13.264 16.216 1.00 95.62 206 ASN A C 1
ATOM 1625 O O . ASN A 1 206 ? -20.209 -12.911 15.065 1.00 95.62 206 ASN A O 1
ATOM 1629 N N . ARG A 1 207 ? -20.259 -14.525 16.618 1.00 93.81 207 ARG A N 1
ATOM 1630 C CA . ARG A 1 207 ? -19.589 -15.547 15.783 1.00 93.81 207 ARG A CA 1
ATOM 1631 C C . ARG A 1 207 ? -20.210 -15.733 14.394 1.00 93.81 207 ARG A C 1
ATOM 1633 O O . ARG A 1 207 ? -19.486 -15.930 13.424 1.00 93.81 207 ARG A O 1
ATOM 1640 N N . ALA A 1 208 ? -21.537 -15.652 14.274 1.00 94.19 208 ALA A N 1
ATOM 1641 C CA . ALA A 1 208 ? -22.219 -15.756 12.979 1.00 94.19 208 ALA A CA 1
ATOM 1642 C C . ALA A 1 208 ? -21.832 -14.611 12.027 1.00 94.19 208 ALA A C 1
ATOM 1644 O O . ALA A 1 208 ? -21.635 -14.828 10.832 1.00 94.19 208 ALA A O 1
ATOM 1645 N N . GLU A 1 209 ? -21.671 -13.407 12.574 1.00 94.31 209 GLU A N 1
ATOM 1646 C CA . GLU A 1 209 ? -21.226 -12.238 11.825 1.00 94.31 209 GLU A CA 1
ATOM 1647 C C . GLU A 1 209 ? -19.741 -12.347 11.467 1.00 94.31 209 GLU A C 1
ATOM 1649 O O . GLU A 1 209 ? -19.363 -12.084 10.327 1.00 94.31 209 GLU A O 1
ATOM 1654 N N . ALA A 1 210 ? -18.912 -12.842 12.390 1.00 94.81 210 ALA A N 1
ATOM 1655 C CA . ALA A 1 210 ? -17.512 -13.145 12.112 1.00 94.81 210 ALA A CA 1
ATOM 1656 C C . ALA A 1 210 ? -17.364 -14.154 10.955 1.00 94.81 210 ALA A C 1
ATOM 1658 O O . ALA A 1 210 ? -16.602 -13.896 10.026 1.00 94.81 210 ALA A O 1
ATOM 1659 N N . MET A 1 211 ? -18.158 -15.237 10.928 1.00 94.69 211 MET A N 1
ATOM 1660 C CA . MET A 1 211 ? -18.163 -16.187 9.801 1.00 94.69 211 MET A CA 1
ATOM 1661 C C . MET A 1 211 ? -18.563 -15.521 8.484 1.00 94.69 211 MET A C 1
ATOM 1663 O O . MET A 1 211 ? -17.963 -15.796 7.445 1.00 94.69 211 MET A O 1
ATOM 1667 N N . ARG A 1 212 ? -19.589 -14.662 8.511 1.00 95.69 212 ARG A N 1
ATOM 1668 C CA . ARG A 1 212 ? -20.062 -13.949 7.320 1.00 95.69 212 ARG A CA 1
ATOM 1669 C C . ARG A 1 212 ? -18.952 -13.077 6.743 1.00 95.69 212 ARG A C 1
ATOM 1671 O O . ARG A 1 212 ? -18.719 -13.121 5.539 1.00 95.69 212 ARG A O 1
ATOM 1678 N N . ILE A 1 213 ? -18.262 -12.320 7.596 1.00 95.38 213 ILE A N 1
ATOM 1679 C CA . ILE A 1 213 ? -17.154 -11.441 7.203 1.00 95.38 213 ILE A CA 1
ATOM 1680 C C . ILE A 1 213 ? -15.957 -12.271 6.711 1.00 95.38 213 ILE A C 1
ATOM 1682 O O . ILE A 1 213 ? -15.370 -11.924 5.690 1.00 95.38 213 ILE A O 1
ATOM 1686 N N . ALA A 1 214 ? -15.654 -13.406 7.353 1.00 93.06 214 ALA A N 1
ATOM 1687 C CA . ALA A 1 214 ? -14.603 -14.350 6.948 1.00 93.06 214 ALA A CA 1
ATOM 1688 C C . ALA A 1 214 ? -14.736 -14.897 5.529 1.00 93.06 214 ALA A C 1
ATOM 1690 O O . ALA A 1 214 ? -13.730 -15.215 4.898 1.00 93.06 214 ALA A O 1
ATOM 1691 N N . GLN A 1 215 ? -15.957 -14.978 5.012 1.00 94.31 215 GLN A N 1
ATOM 1692 C CA . GLN A 1 215 ? -16.231 -15.468 3.662 1.00 94.31 215 GLN A CA 1
ATOM 1693 C C . GLN A 1 215 ? -16.233 -14.354 2.605 1.00 94.31 215 GLN A C 1
ATOM 1695 O O . GLN A 1 215 ? -16.411 -14.628 1.417 1.00 94.31 215 GLN A O 1
ATOM 1700 N N . MET A 1 216 ? -16.060 -13.092 3.003 1.00 94.56 216 MET A N 1
ATOM 1701 C CA . MET A 1 216 ? -16.072 -11.970 2.070 1.00 94.56 216 MET A CA 1
ATOM 1702 C C . MET A 1 216 ? -14.723 -11.752 1.381 1.00 94.56 216 MET A C 1
ATOM 1704 O O . MET A 1 216 ? -13.672 -12.021 1.959 1.00 94.56 216 MET A O 1
ATOM 1708 N N . PRO A 1 217 ? -14.725 -11.133 0.184 1.00 94.94 217 PRO A N 1
ATOM 1709 C CA . PRO A 1 217 ? -13.512 -10.560 -0.386 1.00 94.94 217 PRO A CA 1
ATOM 1710 C C . PRO A 1 217 ? -12.884 -9.523 0.566 1.00 94.94 217 PRO A C 1
ATOM 1712 O O . PRO A 1 217 ? -13.637 -8.761 1.185 1.00 94.94 217 PRO A O 1
ATOM 1715 N N . PRO A 1 218 ? -11.543 -9.395 0.625 1.00 91.50 218 PRO A N 1
ATOM 1716 C CA . PRO A 1 218 ? -10.849 -8.551 1.607 1.00 91.50 218 PRO A CA 1
ATOM 1717 C C . PRO A 1 218 ? -11.358 -7.105 1.675 1.00 91.50 218 PRO A C 1
ATOM 1719 O O . PRO A 1 218 ? -11.629 -6.578 2.750 1.00 91.50 218 PRO A O 1
ATOM 1722 N N . MET A 1 219 ? -11.590 -6.478 0.519 1.00 94.12 219 MET A N 1
ATOM 1723 C CA . MET A 1 219 ? -12.081 -5.096 0.441 1.00 94.12 219 MET A CA 1
ATOM 1724 C C . MET A 1 219 ? -13.529 -4.937 0.935 1.00 94.12 219 MET A C 1
ATOM 1726 O O . MET A 1 219 ? -13.946 -3.869 1.382 1.00 94.12 219 MET A O 1
ATOM 1730 N N . SER A 1 220 ? -14.341 -5.987 0.830 1.00 95.75 220 SER A N 1
ATOM 1731 C CA . SER A 1 220 ? -15.696 -5.996 1.385 1.00 95.75 220 SER A CA 1
ATOM 1732 C C . SER A 1 220 ? -15.661 -6.237 2.890 1.00 95.75 220 SER A C 1
ATOM 1734 O O . SER A 1 220 ? -16.322 -5.499 3.615 1.00 95.75 220 SER A O 1
ATOM 1736 N N . ALA A 1 221 ? -14.831 -7.176 3.356 1.00 95.44 221 ALA A N 1
ATOM 1737 C CA . ALA A 1 221 ? -14.607 -7.415 4.779 1.00 95.44 221 ALA A CA 1
ATOM 1738 C C . ALA A 1 221 ? -14.127 -6.143 5.495 1.00 95.44 221 ALA A C 1
ATOM 1740 O O . ALA A 1 221 ? -14.712 -5.756 6.501 1.00 95.44 221 ALA A O 1
ATOM 1741 N N . ALA A 1 222 ? -13.147 -5.430 4.927 1.00 94.94 222 ALA A N 1
ATOM 1742 C CA . ALA A 1 222 ? -12.648 -4.170 5.477 1.00 94.94 222 ALA A CA 1
ATOM 1743 C C . ALA A 1 222 ? -13.743 -3.104 5.617 1.00 94.94 222 ALA A C 1
ATOM 1745 O O . ALA A 1 222 ? -13.824 -2.419 6.634 1.00 94.94 222 ALA A O 1
ATOM 1746 N N . ARG A 1 223 ? -14.639 -2.995 4.628 1.00 96.25 223 ARG A N 1
ATOM 1747 C CA . ARG A 1 223 ? -15.774 -2.063 4.695 1.00 96.25 223 ARG A CA 1
ATOM 1748 C C . ARG A 1 223 ? -16.789 -2.449 5.767 1.00 96.25 223 ARG A C 1
ATOM 1750 O O . ARG A 1 223 ? -17.294 -1.560 6.443 1.00 96.25 223 ARG A O 1
ATOM 1757 N N . GLU A 1 224 ? -17.109 -3.733 5.917 1.00 96.56 224 GLU A N 1
ATOM 1758 C CA . GLU A 1 224 ? -18.016 -4.194 6.980 1.00 96.56 224 GLU A CA 1
ATOM 1759 C C . GLU A 1 224 ? -17.410 -3.974 8.369 1.00 96.56 224 GLU A C 1
ATOM 1761 O O . GLU A 1 224 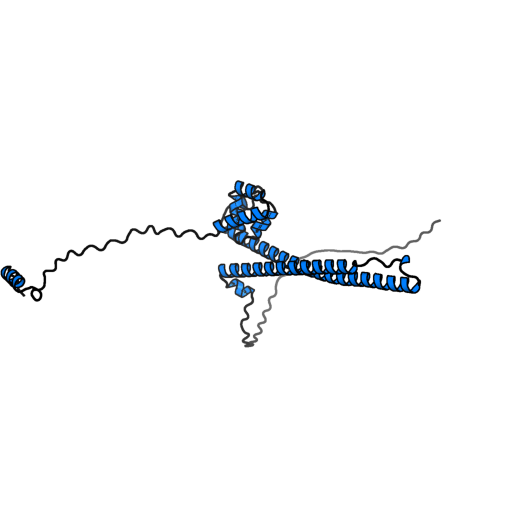? -18.065 -3.406 9.241 1.00 96.56 224 GLU A O 1
ATOM 1766 N N . LEU A 1 225 ? -16.138 -4.337 8.554 1.00 96.00 225 LEU A N 1
ATOM 1767 C CA . LEU A 1 225 ? -15.407 -4.111 9.801 1.00 96.00 225 LEU A CA 1
ATOM 1768 C C . LEU A 1 225 ? -15.349 -2.623 10.157 1.00 96.00 225 LEU A C 1
ATOM 1770 O O . LEU A 1 225 ? -15.624 -2.272 11.300 1.00 96.00 225 LEU A O 1
ATOM 1774 N N . GLY A 1 226 ? -15.117 -1.744 9.177 1.00 95.19 226 GLY A N 1
ATOM 1775 C CA . GLY A 1 226 ? -15.161 -0.295 9.384 1.00 95.19 226 GLY A CA 1
ATOM 1776 C C . GLY A 1 226 ? -16.541 0.227 9.812 1.00 95.19 226 GLY A C 1
ATOM 1777 O O . GLY A 1 226 ? -16.632 1.165 10.603 1.00 95.19 226 GLY A O 1
ATOM 1778 N N . ARG A 1 227 ? -17.645 -0.387 9.357 1.00 95.50 227 ARG A N 1
ATOM 1779 C CA . ARG A 1 227 ? -18.994 -0.036 9.854 1.00 95.50 227 ARG A CA 1
ATOM 1780 C C . ARG A 1 227 ? -19.192 -0.464 11.302 1.00 95.50 227 ARG A C 1
ATOM 1782 O O . ARG A 1 227 ? -19.784 0.286 12.077 1.00 95.50 227 ARG A O 1
ATOM 1789 N N . ILE A 1 228 ? -18.702 -1.648 11.661 1.00 95.81 228 ILE A N 1
ATOM 1790 C CA . ILE A 1 228 ? -18.756 -2.141 13.039 1.00 95.81 228 ILE A CA 1
ATOM 1791 C C . ILE A 1 228 ? -17.911 -1.230 13.937 1.00 95.81 228 ILE A C 1
ATOM 1793 O O . ILE A 1 228 ? -18.422 -0.731 14.934 1.00 95.81 228 ILE A O 1
ATOM 1797 N N . GLU A 1 229 ? -16.676 -0.919 13.550 1.00 94.69 229 GLU A N 1
ATOM 1798 C CA . GLU A 1 229 ? -15.800 0.028 14.250 1.00 94.69 229 GLU A CA 1
ATOM 1799 C C . GLU A 1 229 ? -16.477 1.389 14.464 1.00 94.69 229 GLU A C 1
ATOM 1801 O O . GLU A 1 229 ? -16.496 1.908 15.583 1.00 94.69 229 GLU A O 1
ATOM 1806 N N . ALA A 1 230 ? -17.102 1.951 13.425 1.00 93.50 230 ALA A N 1
ATOM 1807 C CA . ALA A 1 230 ? -17.842 3.206 13.538 1.00 93.50 230 ALA A CA 1
ATOM 1808 C C . ALA A 1 230 ? -18.997 3.106 14.548 1.00 93.50 230 ALA A C 1
ATOM 1810 O O . ALA A 1 230 ? -19.244 4.045 15.302 1.00 93.50 230 ALA A O 1
ATOM 1811 N N . SER A 1 231 ? -19.689 1.965 14.607 1.00 92.12 231 SER A N 1
ATOM 1812 C CA . SER A 1 231 ? -20.756 1.735 15.589 1.00 92.12 231 SER A CA 1
ATOM 1813 C C . SER A 1 231 ? -20.235 1.595 17.026 1.00 92.12 231 SER A C 1
ATOM 1815 O O . SER A 1 231 ? -20.886 2.068 17.956 1.00 92.12 231 SER A O 1
ATOM 1817 N N . LEU A 1 232 ? -19.048 1.006 17.207 1.00 90.38 232 LEU A N 1
ATOM 1818 C CA . LEU A 1 232 ? -18.398 0.830 18.510 1.00 90.38 232 LEU A CA 1
ATOM 1819 C C . LEU A 1 232 ? -17.828 2.147 19.053 1.00 90.38 232 LEU A C 1
ATOM 1821 O O . LEU A 1 232 ? -17.826 2.374 20.263 1.00 90.38 232 LEU A O 1
ATOM 1825 N N . THR A 1 233 ? -17.361 3.020 18.160 1.00 87.50 233 THR A N 1
ATOM 1826 C CA . THR A 1 233 ? -16.730 4.305 18.499 1.00 87.50 233 THR A CA 1
ATOM 1827 C C . THR A 1 233 ? -17.704 5.486 18.503 1.00 87.50 233 THR A C 1
ATOM 1829 O O . THR A 1 233 ? -17.358 6.565 18.991 1.00 87.50 233 THR A O 1
ATOM 1832 N N . ALA A 1 234 ? -18.931 5.304 18.003 1.00 86.00 234 ALA A N 1
ATOM 1833 C CA . ALA A 1 234 ? -19.939 6.354 17.979 1.00 86.00 234 ALA A CA 1
ATOM 1834 C C . ALA A 1 234 ? -20.267 6.857 19.402 1.00 86.00 234 ALA A C 1
ATOM 1836 O O . ALA A 1 234 ? -20.536 6.057 20.306 1.00 86.00 234 ALA A O 1
ATOM 1837 N N . PRO A 1 235 ? -20.312 8.184 19.629 1.00 76.19 235 PRO A N 1
ATOM 1838 C CA . PRO A 1 235 ? -20.707 8.729 20.920 1.00 76.19 235 PRO A CA 1
ATOM 1839 C C . PRO A 1 235 ? -22.156 8.339 21.230 1.00 76.19 235 PRO A C 1
ATOM 1841 O O . PRO A 1 235 ? -23.062 8.591 20.432 1.00 76.19 235 PRO A O 1
ATOM 1844 N N . LYS A 1 236 ? -22.389 7.738 22.407 1.00 74.69 236 LYS A N 1
ATOM 1845 C CA . LYS A 1 236 ? -23.746 7.382 22.848 1.00 74.69 236 LYS A CA 1
ATOM 1846 C C . LYS A 1 236 ? -24.638 8.634 22.839 1.00 74.69 236 LYS A C 1
ATOM 1848 O O . LYS A 1 236 ? -24.221 9.671 23.368 1.00 74.69 236 LYS A O 1
ATOM 1853 N N . PRO A 1 237 ? -25.854 8.561 22.263 1.00 74.31 237 PRO A N 1
ATOM 1854 C CA . PRO A 1 237 ? -26.758 9.701 22.220 1.00 74.31 237 PRO A CA 1
ATOM 1855 C C . PRO A 1 237 ? -27.045 10.182 23.643 1.00 74.31 237 PRO A C 1
ATOM 1857 O O . PRO A 1 237 ? -27.298 9.379 24.543 1.00 74.31 237 PRO A O 1
ATOM 1860 N N . ARG A 1 238 ? -26.989 11.503 23.850 1.00 67.31 238 ARG A N 1
ATOM 1861 C CA . ARG A 1 238 ? -27.341 12.112 25.136 1.00 67.31 238 ARG A CA 1
ATOM 1862 C C . ARG A 1 238 ? -28.777 11.718 25.454 1.00 67.31 238 ARG A C 1
ATOM 1864 O O . ARG A 1 238 ? -29.687 12.063 24.703 1.00 67.31 238 ARG A O 1
ATOM 1871 N N . THR A 1 239 ? -28.974 10.987 26.547 1.00 66.69 239 THR A N 1
ATOM 1872 C CA . THR A 1 239 ? -30.311 10.670 27.046 1.00 66.69 239 THR A CA 1
ATOM 1873 C C . THR A 1 239 ? -31.049 11.986 27.264 1.00 66.69 239 THR A C 1
ATOM 1875 O O . THR A 1 239 ? -30.556 12.849 27.995 1.00 66.69 239 THR A O 1
ATOM 1878 N N . ALA A 1 240 ? -32.191 12.169 26.598 1.00 63.66 240 ALA A N 1
ATOM 1879 C CA . ALA A 1 240 ? -33.059 13.309 26.857 1.00 63.66 240 ALA A CA 1
ATOM 1880 C C . ALA A 1 240 ? -33.358 13.350 28.363 1.00 63.66 240 ALA A C 1
ATOM 1882 O O . ALA A 1 240 ? -33.703 12.328 28.955 1.00 63.66 240 ALA A O 1
ATOM 1883 N N . SER A 1 241 ? -33.137 14.507 28.987 1.00 69.81 241 SER A N 1
ATOM 1884 C CA . SER A 1 241 ? -33.311 14.684 30.427 1.00 69.81 241 SER A CA 1
ATOM 1885 C C . SER A 1 241 ? -34.732 14.296 30.835 1.00 69.81 241 SER A C 1
ATOM 1887 O O . SER A 1 241 ? -35.693 14.885 30.348 1.00 69.81 241 SER A O 1
ATOM 1889 N N . THR A 1 242 ? -34.866 13.347 31.762 1.00 64.06 242 THR A N 1
ATOM 1890 C CA . THR A 1 242 ? -36.141 12.972 32.399 1.00 64.06 242 THR A CA 1
ATOM 1891 C C . THR A 1 242 ? -36.594 14.008 33.439 1.00 64.06 242 THR A C 1
ATOM 1893 O O . THR A 1 242 ? -37.393 13.697 34.323 1.00 64.06 242 THR A O 1
ATOM 1896 N N . ALA A 1 243 ? -36.051 15.230 33.393 1.00 75.81 243 ALA A N 1
ATOM 1897 C CA . ALA A 1 243 ? -36.434 16.294 34.306 1.00 75.81 243 ALA A CA 1
ATOM 1898 C C . ALA A 1 243 ? -37.922 16.650 34.109 1.00 75.81 243 ALA A C 1
ATOM 1900 O O . ALA A 1 243 ? -38.353 16.855 32.970 1.00 75.81 243 ALA A O 1
ATOM 1901 N N . PRO A 1 244 ? -38.711 16.747 35.197 1.00 77.38 244 PRO A N 1
ATOM 1902 C CA . PRO A 1 244 ? -40.085 17.224 35.131 1.00 77.38 244 PRO A CA 1
ATOM 1903 C C . PRO A 1 244 ? -40.162 18.619 34.490 1.00 77.38 244 PRO A C 1
ATOM 1905 O O . PRO A 1 244 ? -39.236 19.419 34.663 1.00 77.38 244 PRO A O 1
ATOM 1908 N N . PRO A 1 245 ? -41.254 18.940 33.773 1.00 76.62 245 PRO A N 1
ATOM 1909 C CA . PRO A 1 245 ? -41.434 20.261 33.187 1.00 76.62 245 PRO A CA 1
ATOM 1910 C C . PRO A 1 245 ? -41.365 21.351 34.274 1.00 76.62 245 PRO A C 1
ATOM 1912 O O . PRO A 1 245 ? -41.814 21.116 35.401 1.00 76.62 245 PRO A O 1
ATOM 1915 N N . PRO A 1 246 ? -40.832 22.548 33.960 1.00 79.12 246 PRO A N 1
ATOM 1916 C CA . PRO A 1 246 ? -40.784 23.656 34.907 1.00 79.12 246 PRO A CA 1
ATOM 1917 C C . PRO A 1 246 ? -42.178 23.973 35.458 1.00 79.12 246 PRO A C 1
ATOM 1919 O O . PRO A 1 246 ? -43.147 24.048 34.699 1.00 79.12 246 PRO A O 1
ATOM 1922 N N . ILE A 1 247 ? -42.280 24.194 36.771 1.00 73.31 247 ILE A N 1
ATOM 1923 C CA . ILE A 1 247 ? -43.520 24.661 37.400 1.00 73.31 247 ILE A CA 1
ATOM 1924 C C . ILE A 1 247 ? -43.947 25.994 36.774 1.00 73.31 247 ILE A C 1
ATOM 1926 O O . ILE A 1 247 ? -43.195 26.969 36.768 1.00 73.31 247 ILE A O 1
ATOM 1930 N N . THR A 1 248 ? -45.166 26.046 36.237 1.00 75.94 248 THR A N 1
ATOM 1931 C CA . THR A 1 248 ? -45.745 27.289 35.721 1.00 75.94 248 THR A CA 1
ATOM 1932 C C . THR A 1 248 ? -45.901 28.287 36.871 1.00 75.94 248 THR A C 1
ATOM 1934 O O . THR A 1 248 ? -46.514 27.922 37.880 1.00 75.94 248 THR A O 1
ATOM 1937 N N . PRO A 1 249 ? -45.399 29.531 36.762 1.00 70.31 249 PRO A N 1
ATOM 1938 C CA . PRO A 1 249 ? -45.565 30.513 37.823 1.00 70.31 249 PRO A CA 1
ATOM 1939 C C . PRO A 1 249 ? -47.057 30.784 38.038 1.00 70.31 249 PRO A C 1
ATOM 1941 O O . PRO A 1 249 ? -47.792 31.086 37.095 1.00 70.31 249 PRO A O 1
ATOM 1944 N N . GLY A 1 250 ? -47.510 30.641 39.285 1.00 62.34 250 GLY A N 1
ATOM 1945 C CA . GLY A 1 250 ? -48.893 30.909 39.656 1.00 62.34 250 GLY A CA 1
ATOM 1946 C C . GLY A 1 250 ? -49.271 32.338 39.277 1.00 62.34 250 GLY A C 1
ATOM 1947 O O . GLY A 1 250 ? -48.553 33.283 39.607 1.00 62.34 250 GLY A O 1
ATOM 1948 N N . LYS A 1 251 ? -50.399 32.513 38.577 1.00 57.25 251 LYS A N 1
ATOM 1949 C CA . LYS A 1 251 ? -50.975 33.843 38.356 1.00 57.25 251 LYS A CA 1
ATOM 1950 C C . LYS A 1 251 ? -51.230 34.478 39.720 1.00 57.25 251 LYS A C 1
ATOM 1952 O O . LYS A 1 251 ? -52.122 34.046 40.446 1.00 57.25 251 LYS A O 1
ATOM 1957 N N . ALA A 1 252 ? -50.475 35.520 40.048 1.00 54.53 252 ALA A N 1
ATOM 1958 C CA . ALA A 1 252 ? -50.806 36.403 41.149 1.00 54.53 252 ALA A CA 1
ATOM 1959 C C . ALA A 1 252 ? -52.161 37.061 40.840 1.00 54.53 252 ALA A C 1
ATOM 1961 O O . ALA A 1 252 ? -52.246 38.002 40.052 1.00 54.53 252 ALA A O 1
ATOM 1962 N N . SER A 1 253 ? -53.240 36.549 41.433 1.00 51.94 253 SER A N 1
ATOM 1963 C CA . SER A 1 253 ? -54.534 37.231 41.469 1.00 51.94 253 SER A CA 1
ATOM 1964 C C . SER A 1 253 ? -54.474 38.331 42.528 1.00 51.94 253 SER A C 1
ATOM 1966 O O . SER A 1 253 ? -55.074 38.228 43.593 1.00 51.94 253 SER A O 1
ATOM 1968 N N . GLY A 1 254 ? -53.693 39.373 42.253 1.00 52.88 254 GLY A N 1
ATOM 1969 C CA . GLY A 1 254 ? -53.709 40.611 43.019 1.00 52.88 254 GLY A CA 1
ATOM 1970 C C . GLY A 1 254 ? -54.640 41.605 42.340 1.00 52.88 254 GLY A C 1
ATOM 1971 O O . GLY A 1 254 ? -54.197 42.367 41.486 1.00 52.88 254 GLY A O 1
ATOM 1972 N N . SER A 1 255 ? -55.923 41.617 42.710 1.00 52.94 255 SER A N 1
ATOM 1973 C CA . SER A 1 255 ? -56.797 42.759 42.416 1.00 52.94 255 SER A CA 1
ATOM 1974 C C . SER A 1 255 ? -56.383 43.915 43.328 1.00 52.94 255 SER A C 1
ATOM 1976 O O . SER A 1 255 ? -56.992 44.152 44.367 1.00 52.94 255 SER A O 1
ATOM 1978 N N . GLY A 1 256 ? -55.292 44.597 42.979 1.00 58.91 256 GLY A N 1
ATOM 1979 C CA . GLY A 1 256 ? -54.906 45.842 43.629 1.00 58.91 256 GLY A CA 1
ATOM 1980 C C . GLY A 1 256 ? -55.951 46.904 43.307 1.00 58.91 256 GLY A C 1
ATOM 1981 O O . GLY A 1 256 ? -56.092 47.296 42.149 1.00 58.91 256 GLY A O 1
ATOM 1982 N N . ALA A 1 257 ? -56.707 47.346 44.313 1.00 61.28 257 ALA A N 1
ATOM 1983 C CA . ALA A 1 257 ? -57.572 48.512 44.186 1.00 61.28 257 ALA A CA 1
ATOM 1984 C C . ALA A 1 257 ? -56.741 49.693 43.651 1.00 61.28 257 ALA A C 1
ATOM 1986 O O . ALA A 1 257 ? -55.646 49.956 44.153 1.00 61.28 257 ALA A O 1
ATOM 1987 N N . LYS A 1 258 ? -57.228 50.370 42.601 1.00 65.31 258 LYS A N 1
ATOM 1988 C CA . LYS A 1 258 ? -56.552 51.544 42.025 1.00 65.31 258 LYS A CA 1
ATOM 1989 C C . LYS A 1 258 ? -56.326 52.576 43.136 1.00 65.31 258 LYS A C 1
ATOM 1991 O O . LYS A 1 258 ? -57.226 52.818 43.933 1.00 65.31 258 LYS A O 1
ATOM 1996 N N . SER A 1 259 ? -55.148 53.190 43.190 1.00 68.31 259 SER A N 1
ATOM 1997 C CA . SER A 1 259 ? -54.887 54.285 44.131 1.00 68.31 259 SER A CA 1
ATOM 1998 C C . SER A 1 259 ? -55.841 55.461 43.853 1.00 68.31 259 SER A C 1
ATOM 2000 O O . SER A 1 259 ? -56.079 55.746 42.674 1.00 68.31 259 SER A O 1
ATOM 2002 N N . PRO A 1 260 ? -56.361 56.160 44.882 1.00 68.06 260 PRO A N 1
ATOM 2003 C CA . PRO A 1 260 ? -57.329 57.249 44.707 1.00 68.06 260 PRO A CA 1
ATOM 2004 C C . PRO A 1 260 ? -56.845 58.357 43.761 1.00 68.06 260 PRO A C 1
ATOM 2006 O O . PRO A 1 260 ? -57.636 58.884 42.985 1.00 68.06 260 PRO A O 1
ATOM 2009 N N . ASP A 1 261 ? -55.535 58.622 43.736 1.00 74.00 261 ASP A N 1
ATOM 2010 C CA . ASP A 1 261 ? -54.902 59.634 42.872 1.00 74.00 261 ASP A CA 1
ATOM 2011 C C . ASP A 1 261 ? -54.922 59.282 41.374 1.00 74.00 261 ASP A C 1
ATOM 2013 O O . ASP A 1 261 ? -54.594 60.110 40.527 1.00 74.00 261 ASP A O 1
ATOM 2017 N N . LYS A 1 262 ? -55.272 58.036 41.033 1.00 74.12 262 LYS A N 1
ATOM 2018 C CA . LYS A 1 262 ? -55.362 57.534 39.653 1.00 74.12 262 LYS A CA 1
ATOM 2019 C C . LYS A 1 262 ? -56.785 57.142 39.253 1.00 74.12 262 LYS A C 1
ATOM 2021 O O . LYS A 1 262 ? -56.968 56.537 38.197 1.00 74.12 262 LYS A O 1
ATOM 2026 N N . MET A 1 263 ? -57.781 57.441 40.088 1.00 79.75 263 MET A N 1
ATOM 2027 C CA . MET A 1 263 ? -59.190 57.242 39.749 1.00 79.75 263 MET A CA 1
ATOM 2028 C C . MET A 1 263 ? -59.716 58.433 38.943 1.00 79.75 263 MET A C 1
ATOM 2030 O O . MET A 1 263 ? -59.317 59.576 39.165 1.00 79.75 263 MET A O 1
ATOM 2034 N N . SER A 1 264 ? -60.637 58.180 38.013 1.00 81.75 264 SER A N 1
ATOM 2035 C CA . SER A 1 264 ? -61.411 59.262 37.397 1.00 81.75 264 SER A CA 1
ATOM 2036 C C . SER A 1 264 ? -62.312 59.951 38.435 1.00 81.75 264 SER A C 1
ATOM 2038 O O . SER A 1 264 ? -62.577 59.407 39.508 1.00 81.75 264 SER A O 1
ATOM 2040 N N . ALA A 1 265 ? -62.813 61.152 38.129 1.00 78.31 265 ALA A N 1
ATOM 2041 C CA . ALA A 1 265 ? -63.637 61.922 39.068 1.00 78.31 265 ALA A CA 1
ATOM 2042 C C . ALA A 1 265 ? -64.917 61.180 39.511 1.00 78.31 265 ALA A C 1
ATOM 2044 O O . ALA A 1 265 ? -65.358 61.335 40.651 1.00 78.31 265 ALA A O 1
ATOM 2045 N N . GLU A 1 266 ? -65.501 60.366 38.629 1.00 80.44 266 GLU A N 1
ATOM 2046 C CA . GLU A 1 266 ? -66.671 59.539 38.941 1.00 80.44 266 GLU A CA 1
ATOM 2047 C C . GLU A 1 266 ? -66.298 58.337 39.821 1.00 80.44 266 GLU A C 1
ATOM 2049 O O . GLU A 1 266 ? -66.954 58.091 40.833 1.00 80.44 266 GLU A O 1
ATOM 2054 N N . GLU A 1 267 ? -65.200 57.643 39.503 1.00 81.38 267 GLU A N 1
ATOM 2055 C CA . GLU A 1 267 ? -64.698 56.515 40.300 1.00 81.38 267 GLU A CA 1
ATOM 2056 C C . GLU A 1 267 ? -64.267 56.955 41.712 1.00 81.38 267 GLU A C 1
ATOM 2058 O O . GLU A 1 267 ? -64.568 56.270 42.689 1.00 81.38 267 GLU A O 1
ATOM 2063 N N . TYR A 1 268 ? -63.625 58.121 41.850 1.00 80.75 268 TYR A N 1
ATOM 2064 C CA . TYR A 1 268 ? -63.228 58.663 43.154 1.00 80.75 268 TYR A CA 1
ATOM 2065 C C . TYR A 1 268 ? -64.442 59.003 44.028 1.00 80.75 268 TYR A C 1
ATOM 2067 O O . TYR A 1 268 ? -64.427 58.767 45.239 1.00 80.75 268 TYR A O 1
ATOM 2075 N N . ARG A 1 269 ? -65.516 59.530 43.423 1.00 80.94 269 ARG A N 1
ATOM 2076 C CA . ARG A 1 269 ? -66.757 59.839 44.145 1.00 80.94 269 ARG A CA 1
ATOM 2077 C C . ARG A 1 269 ? -67.395 58.563 44.691 1.00 80.94 269 ARG A C 1
ATOM 2079 O O . ARG A 1 269 ? -67.673 58.508 45.885 1.00 80.94 269 ARG A O 1
ATOM 2086 N N . ALA A 1 270 ? -67.508 57.523 43.864 1.00 83.88 270 ALA A N 1
ATOM 2087 C CA . ALA A 1 270 ? -68.008 56.218 44.294 1.00 83.88 270 ALA A CA 1
ATOM 2088 C C . ALA A 1 270 ? -67.125 55.586 45.390 1.00 83.88 270 ALA A C 1
ATOM 2090 O O . ALA A 1 270 ? -67.637 55.043 46.368 1.00 83.88 270 ALA A O 1
ATOM 2091 N N . TRP A 1 271 ? -65.796 55.712 45.289 1.00 81.75 271 TRP A N 1
ATOM 2092 C CA . TRP A 1 271 ? -64.869 55.226 46.317 1.00 81.75 271 TRP A CA 1
ATOM 2093 C C . TRP A 1 271 ? -65.043 55.959 47.659 1.00 81.75 271 TRP A C 1
ATOM 2095 O O . TRP A 1 271 ? -65.115 55.315 48.711 1.00 81.75 271 TRP A O 1
ATOM 2105 N N . ARG A 1 272 ? -65.195 57.291 47.644 1.00 80.44 272 ARG A N 1
ATOM 2106 C CA . ARG A 1 272 ? -65.479 58.091 48.850 1.00 80.44 272 ARG A CA 1
ATOM 2107 C C . ARG A 1 272 ? -66.847 57.777 49.452 1.00 80.44 272 ARG A C 1
ATOM 2109 O O . ARG A 1 272 ? -66.941 57.654 50.671 1.00 80.44 272 ARG A O 1
ATOM 2116 N N . GLU A 1 273 ? -67.877 57.608 48.625 1.00 82.38 273 GLU A N 1
ATOM 2117 C CA . GLU A 1 273 ? -69.226 57.217 49.063 1.00 82.38 273 GLU A CA 1
ATOM 2118 C C . GLU A 1 273 ? -69.245 55.812 49.680 1.00 82.38 273 GLU A C 1
ATOM 2120 O O . GLU A 1 273 ? -69.940 55.584 50.666 1.00 82.38 273 GLU A O 1
ATOM 2125 N N . SER A 1 274 ? -68.403 54.898 49.186 1.00 81.00 274 SER A N 1
ATOM 2126 C CA . SER A 1 274 ? -68.205 53.568 49.782 1.00 81.00 274 SER A CA 1
ATOM 2127 C C . SER A 1 274 ? -67.362 53.563 51.072 1.00 81.00 274 SER A C 1
ATOM 2129 O O . SER A 1 274 ? -67.086 52.500 51.625 1.00 81.00 274 SER A O 1
ATOM 2131 N N . GLY A 1 275 ? -66.966 54.738 51.583 1.00 77.19 275 GLY A N 1
ATOM 2132 C CA . GLY A 1 275 ? -66.263 54.886 52.862 1.00 77.19 275 GLY A CA 1
ATOM 2133 C C . GLY A 1 275 ? -64.735 54.964 52.775 1.00 77.19 275 GLY A C 1
ATOM 2134 O O . GLY A 1 275 ? -64.068 54.842 53.804 1.00 77.19 275 GLY A O 1
ATOM 2135 N N . GLY A 1 276 ? -64.169 55.190 51.584 1.00 77.62 276 GLY A N 1
ATOM 2136 C CA . GLY A 1 276 ? -62.727 55.342 51.375 1.00 77.62 276 GLY A CA 1
ATOM 2137 C C . GLY A 1 276 ? -62.112 56.517 52.151 1.00 77.62 276 GLY A C 1
ATOM 2138 O O . GLY A 1 276 ? -62.591 57.656 52.084 1.00 77.62 276 GLY A O 1
ATOM 2139 N N . LYS A 1 277 ? -61.030 56.254 52.890 1.00 72.06 277 LYS A N 1
ATOM 2140 C CA . LYS A 1 277 ? -60.225 57.245 53.626 1.00 72.06 277 LYS A CA 1
ATOM 2141 C C . LYS A 1 277 ? -58.792 57.231 53.086 1.00 72.06 277 LYS A C 1
ATOM 2143 O O . LYS A 1 277 ? -58.359 56.197 52.585 1.00 72.06 277 LYS A O 1
ATOM 2148 N N . PHE A 1 278 ? -58.125 58.384 53.146 1.00 65.75 278 PHE A N 1
ATOM 2149 C CA . PHE A 1 278 ? -56.704 58.510 52.808 1.00 65.75 278 PHE A CA 1
ATOM 2150 C C . PHE A 1 278 ? -55.827 57.766 53.815 1.00 65.75 278 PHE A C 1
ATOM 2152 O O . PHE A 1 278 ? -56.228 57.724 55.004 1.00 65.75 278 PHE A O 1
#

Radius of gyration: 43.81 Å; chains: 1; bounding box: 124×114×104 Å

Sequence (278 aa):
MSDEQELAPEAGQEVVADAQAAEGQVKDQTAEDQTDGEQPDEESEDEKRRKESAKERRDRDKAYKQRLRDEADSARKRADEAESRRESIIRAGQQGEAPRREQFSDPAEYVAAQAIWKWQQSAAQHAAGEANSAAERERQQAEQFELAERQIAQQQWTEQLVEARMKYADFDAVALAPDVPITEGIADIIRSSDAAADLAYYLGQNRAEAMRIAQMPPMSAARELGRIEASLTAPKPRTASTAPPPITPGKASGSGAKSPDKMSAEEYRAWRESGGKF

pLDDT: mean 79.43, std 21.39, range [26.38, 97.31]

Secondary structure (DSSP, 8-state):
--------------------------------------------HHHHHHHS-HHHHHHHHHHHHHHHHHHHHHHHHHHHHHHHHHHHHHHHHT-SPPPPGGG-SSHHHHHHHHHHHHHHHHHHHHHHHHHHHHHHHHHHHHHHHHHHHHHHHHHHHHHHHHHHHHH-TTHHHHHS-TTS---HHHHHHHHHSTTHHHHHHHHHHTHHHHHHHHTS-HHHHHHHHHHHHHHHHSPPPPPPP-PPPPPPPP------PPPGGGS-HHHHHHHHHTT---

Organism: NCBI:txid913252